Protein AF-A0A5C7L8I3-F1 (afdb_monomer_lite)

Sequence (219 aa):
MELKEKTVKEFQEIYKKKYGKEITYEEAAESARNLVGLFDVLLDIHFAELKLKEKLKDSPKGFSLMDGKTYTCGICHISIKDEELWYDKWGKKCLACQDAVNKKKIPGKICYNNKYWYSTWELESYLKLKTPTVKKLVREGVLKARVVPKSNFLVILIKENAGVLPPKELLKSVSTPVEGQKNTIRLTPWYEIYDPEKVLKKFKIWPYLTKLVEESKIA

pLDDT: mean 90.76, std 7.28, range [44.09, 97.69]

Structure (mmCIF, N/CA/C/O backbone):
data_AF-A0A5C7L8I3-F1
#
_entry.id   AF-A0A5C7L8I3-F1
#
loop_
_atom_site.group_PDB
_atom_site.id
_atom_site.type_symbol
_atom_site.label_atom_id
_atom_site.label_alt_id
_atom_site.label_comp_id
_atom_site.label_asym_id
_atom_site.label_entity_id
_atom_site.label_seq_id
_atom_site.pdbx_PDB_ins_code
_atom_site.Cartn_x
_atom_site.Cartn_y
_atom_site.Cartn_z
_atom_site.occupancy
_atom_site.B_iso_or_equiv
_atom_site.auth_seq_id
_atom_site.auth_comp_id
_atom_site.auth_asym_id
_atom_site.auth_atom_id
_atom_site.pdbx_PDB_model_num
ATOM 1 N N . MET A 1 1 ? 29.122 -5.471 -15.466 1.00 60.69 1 MET A N 1
ATOM 2 C CA . MET A 1 1 ? 29.517 -6.680 -16.220 1.00 60.69 1 MET A CA 1
ATOM 3 C C . MET A 1 1 ? 29.686 -6.298 -17.686 1.00 60.69 1 MET A C 1
ATOM 5 O O . MET A 1 1 ? 28.780 -5.676 -18.228 1.00 60.69 1 MET A O 1
ATOM 9 N N . GLU A 1 2 ? 30.835 -6.578 -18.306 1.00 75.06 2 GLU A N 1
ATOM 10 C CA . GLU A 1 2 ? 31.022 -6.322 -19.744 1.00 75.06 2 GLU A CA 1
ATOM 11 C C . GLU A 1 2 ? 30.254 -7.361 -20.569 1.00 75.06 2 GLU A C 1
ATOM 13 O O . GLU A 1 2 ? 30.358 -8.566 -20.329 1.00 75.06 2 GLU A O 1
ATOM 18 N N . LEU A 1 3 ? 29.448 -6.892 -21.524 1.00 83.75 3 LEU A N 1
ATOM 19 C CA . LEU A 1 3 ? 28.706 -7.764 -22.428 1.00 83.75 3 LEU A CA 1
ATOM 20 C C . LEU A 1 3 ? 29.593 -8.191 -23.592 1.00 83.75 3 LEU A C 1
ATOM 22 O O . LEU A 1 3 ? 30.232 -7.364 -24.237 1.00 83.75 3 LEU A O 1
ATOM 26 N N . LYS A 1 4 ? 29.578 -9.488 -23.901 1.00 90.31 4 LYS A N 1
ATOM 27 C CA . LYS A 1 4 ? 30.230 -10.014 -25.102 1.00 90.31 4 LYS A CA 1
ATOM 28 C C . LYS A 1 4 ? 29.462 -9.553 -26.342 1.00 90.31 4 LYS A C 1
ATOM 30 O O . LYS A 1 4 ? 28.233 -9.591 -26.354 1.00 90.31 4 LYS A O 1
ATOM 35 N N . GLU A 1 5 ? 30.177 -9.224 -27.416 1.00 89.81 5 GLU A N 1
ATOM 36 C CA . GLU A 1 5 ? 29.592 -8.776 -28.693 1.00 89.81 5 GLU A CA 1
ATOM 37 C C . GLU A 1 5 ? 28.521 -9.744 -29.227 1.00 89.81 5 GLU A C 1
ATOM 39 O O . GLU A 1 5 ? 27.451 -9.325 -29.670 1.00 89.81 5 GLU A O 1
ATOM 44 N N . LYS A 1 6 ? 28.764 -11.058 -29.108 1.00 92.62 6 LYS A N 1
ATOM 45 C CA . LYS A 1 6 ? 27.804 -12.104 -29.498 1.00 92.62 6 LYS A CA 1
ATOM 46 C C . LYS A 1 6 ? 26.439 -11.931 -28.818 1.00 92.62 6 LYS A C 1
ATOM 48 O O . LYS A 1 6 ? 25.416 -12.126 -29.462 1.00 92.62 6 LYS A O 1
ATOM 53 N N . THR A 1 7 ? 26.422 -11.541 -27.544 1.00 91.69 7 THR A N 1
ATOM 54 C CA . THR A 1 7 ? 25.193 -11.348 -26.763 1.00 91.69 7 THR A CA 1
ATOM 55 C C . THR A 1 7 ? 24.419 -10.114 -27.224 1.00 91.69 7 THR A C 1
ATOM 57 O O . THR A 1 7 ? 23.191 -10.132 -27.241 1.00 91.69 7 THR A O 1
ATOM 60 N N . VAL A 1 8 ? 25.117 -9.054 -27.644 1.00 93.50 8 VAL A N 1
ATOM 61 C CA . VAL A 1 8 ? 24.473 -7.857 -28.206 1.00 93.50 8 VAL A CA 1
ATOM 62 C C . VAL A 1 8 ? 23.820 -8.181 -29.553 1.00 93.50 8 VAL A C 1
ATOM 64 O O . VAL A 1 8 ? 22.668 -7.814 -29.776 1.00 93.50 8 VAL A O 1
ATOM 67 N N . LYS A 1 9 ? 24.506 -8.939 -30.418 1.00 93.62 9 LYS A N 1
ATOM 68 C CA . LYS A 1 9 ? 23.942 -9.392 -31.703 1.00 93.62 9 LYS A CA 1
ATOM 69 C C . LYS A 1 9 ? 22.733 -10.307 -31.511 1.00 93.62 9 LYS A C 1
ATOM 71 O O . LYS A 1 9 ? 21.707 -10.106 -32.153 1.00 93.62 9 LYS A O 1
ATOM 76 N N . GLU A 1 10 ? 22.811 -11.247 -30.573 1.00 93.75 10 GLU A N 1
ATOM 77 C CA . GLU A 1 10 ? 21.677 -12.106 -30.211 1.00 93.75 10 GLU A CA 1
ATOM 78 C C . GLU A 1 10 ? 20.474 -11.279 -29.720 1.00 93.75 10 GLU A C 1
ATOM 80 O O . GLU A 1 10 ? 19.334 -11.533 -30.112 1.00 93.75 10 GLU A O 1
ATOM 85 N N . PHE A 1 11 ? 20.709 -10.228 -28.925 1.00 92.69 11 PHE A N 1
ATOM 86 C CA . PHE A 1 11 ? 19.651 -9.307 -28.510 1.00 92.69 11 PHE A CA 1
ATOM 87 C C . PHE A 1 11 ? 18.990 -8.606 -29.711 1.00 92.69 11 PHE A C 1
ATOM 89 O O . PHE A 1 11 ? 17.759 -8.535 -29.762 1.00 92.69 11 PHE A O 1
ATOM 96 N N . GLN A 1 12 ? 19.768 -8.133 -30.695 1.00 94.06 12 GLN A N 1
ATOM 97 C CA . GLN A 1 12 ? 19.235 -7.532 -31.930 1.00 94.06 12 GLN A CA 1
ATOM 98 C C . GLN A 1 12 ? 18.352 -8.514 -32.707 1.00 94.06 12 GLN A C 1
ATOM 100 O O . GLN A 1 12 ? 17.249 -8.155 -33.127 1.00 94.06 12 GLN A O 1
ATOM 105 N N . GLU A 1 13 ? 18.799 -9.762 -32.862 1.00 94.19 13 GLU A N 1
ATOM 106 C CA . GLU A 1 13 ? 18.041 -10.814 -33.547 1.00 94.19 13 GLU A CA 1
ATOM 107 C C . GLU A 1 13 ? 16.713 -11.111 -32.839 1.00 94.19 13 GLU A C 1
ATOM 109 O O . GLU A 1 13 ? 15.659 -11.177 -33.480 1.00 94.19 13 GLU A O 1
ATOM 114 N N . ILE A 1 14 ? 16.734 -11.230 -31.506 1.00 93.69 14 ILE A N 1
ATOM 115 C CA . ILE A 1 14 ? 15.527 -11.434 -30.695 1.00 93.69 14 ILE A CA 1
ATOM 116 C C . ILE A 1 14 ? 14.574 -10.243 -30.837 1.00 93.69 14 ILE A C 1
ATOM 118 O O . ILE A 1 14 ? 13.365 -10.442 -31.000 1.00 93.69 14 ILE A O 1
ATOM 122 N N . TYR A 1 15 ? 15.095 -9.016 -30.785 1.00 91.69 15 TYR A N 1
ATOM 123 C CA . TYR A 1 15 ? 14.295 -7.798 -30.888 1.00 91.69 15 TYR A CA 1
ATOM 124 C C . TYR A 1 15 ? 13.608 -7.700 -32.256 1.00 91.69 15 TYR A C 1
ATOM 126 O O . TYR A 1 15 ? 12.390 -7.505 -32.321 1.00 91.69 15 TYR A O 1
ATOM 134 N N . LYS A 1 16 ? 14.353 -7.956 -33.340 1.00 93.25 16 LYS A N 1
ATOM 135 C CA . LYS A 1 16 ? 13.816 -8.027 -34.705 1.00 93.25 16 LYS A CA 1
ATOM 136 C C . LYS A 1 16 ? 12.744 -9.106 -34.827 1.00 93.25 16 LYS A C 1
ATOM 138 O O . LYS A 1 16 ? 11.669 -8.836 -35.353 1.00 93.25 16 LYS A O 1
ATOM 143 N N . LYS A 1 17 ? 12.986 -10.306 -34.291 1.00 94.19 17 LYS A N 1
ATOM 144 C CA . LYS A 1 17 ? 12.025 -11.418 -34.346 1.00 94.19 17 LYS A CA 1
ATOM 145 C C . LYS A 1 17 ? 10.729 -11.127 -33.583 1.00 94.19 17 LYS A C 1
ATOM 147 O O . LYS A 1 17 ? 9.664 -11.525 -34.042 1.00 94.19 17 LYS A O 1
ATOM 152 N N . LYS A 1 18 ? 10.800 -10.472 -32.419 1.00 92.19 18 LYS A N 1
ATOM 153 C CA . LYS A 1 18 ? 9.618 -10.213 -31.575 1.00 92.19 18 LYS A CA 1
ATOM 154 C C . LYS A 1 18 ? 8.814 -8.991 -31.996 1.00 92.19 18 LYS A C 1
ATOM 156 O O . LYS A 1 18 ? 7.593 -9.017 -31.893 1.00 92.19 18 LYS A O 1
ATOM 161 N N . TYR A 1 19 ? 9.490 -7.929 -32.420 1.00 89.56 19 TYR A N 1
ATOM 162 C CA . TYR A 1 19 ? 8.859 -6.630 -32.656 1.00 89.56 19 TYR A CA 1
ATOM 163 C C . TYR A 1 19 ? 8.875 -6.207 -34.126 1.00 89.56 19 TYR A C 1
ATOM 165 O O . TYR A 1 19 ? 8.331 -5.155 -34.454 1.00 89.56 19 TYR A O 1
ATOM 173 N N . GLY A 1 20 ? 9.506 -6.990 -35.011 1.00 90.00 20 GLY A N 1
ATOM 174 C CA . GLY A 1 20 ? 9.637 -6.670 -36.435 1.00 90.00 20 GLY A CA 1
ATOM 175 C C . GLY A 1 20 ? 10.478 -5.421 -36.713 1.00 90.00 20 GLY A C 1
ATOM 176 O O . GLY A 1 20 ? 10.431 -4.893 -37.819 1.00 90.00 20 GLY A O 1
ATOM 177 N N . LYS A 1 21 ? 11.212 -4.917 -35.712 1.00 89.19 21 LYS A N 1
ATOM 178 C CA . LYS A 1 21 ? 11.976 -3.669 -35.777 1.00 89.19 21 LYS A CA 1
ATOM 179 C C . LYS A 1 21 ? 13.469 -3.961 -35.669 1.00 89.19 21 LYS A C 1
ATOM 181 O O . LYS A 1 21 ? 13.893 -4.686 -34.775 1.00 89.19 21 LYS A O 1
ATOM 186 N N . GLU A 1 22 ? 14.254 -3.358 -36.552 1.00 91.88 22 GLU A N 1
ATOM 187 C CA . GLU A 1 22 ? 15.711 -3.329 -36.434 1.00 91.88 22 GLU A CA 1
ATOM 188 C C . GLU A 1 22 ? 16.144 -2.183 -35.515 1.00 91.88 22 GLU A C 1
ATOM 190 O O . GLU A 1 22 ? 15.534 -1.111 -35.508 1.00 91.88 22 GLU A O 1
ATOM 195 N N . ILE A 1 23 ? 17.171 -2.440 -34.712 1.00 92.00 23 ILE A N 1
ATOM 196 C CA . ILE A 1 23 ? 17.775 -1.479 -33.783 1.00 92.00 23 ILE A CA 1
ATOM 197 C C . ILE A 1 23 ? 19.278 -1.434 -34.035 1.00 92.00 23 ILE A C 1
ATOM 199 O O . ILE A 1 23 ? 19.863 -2.446 -34.447 1.00 92.00 23 ILE A O 1
ATOM 203 N N . THR A 1 24 ? 19.906 -0.284 -33.792 1.00 94.75 24 THR A N 1
ATOM 204 C CA . THR A 1 24 ? 21.358 -0.152 -33.973 1.00 94.75 24 THR A CA 1
ATOM 205 C C . THR A 1 24 ? 22.115 -0.999 -32.950 1.00 94.75 24 THR A C 1
ATOM 207 O O . THR A 1 24 ? 21.551 -1.474 -31.956 1.00 94.75 24 THR A O 1
ATOM 210 N N . TYR A 1 25 ? 23.407 -1.225 -33.196 1.00 92.56 25 TYR A N 1
ATOM 211 C CA . TYR A 1 25 ? 24.240 -1.960 -32.247 1.00 92.56 25 TYR A CA 1
ATOM 212 C C . TYR A 1 25 ? 24.335 -1.218 -30.907 1.00 92.56 25 TYR A C 1
ATOM 214 O O . TYR A 1 25 ? 24.265 -1.842 -29.853 1.00 92.56 25 TYR A O 1
ATOM 222 N N . GLU A 1 26 ? 24.429 0.111 -30.935 1.00 92.19 26 GLU A N 1
ATOM 223 C CA . GLU A 1 26 ? 24.484 0.965 -29.748 1.00 92.19 26 GLU A CA 1
ATOM 224 C C . GLU A 1 26 ? 23.190 0.869 -28.931 1.00 92.19 26 GLU A C 1
ATOM 226 O O . GLU A 1 26 ? 23.251 0.619 -27.726 1.00 92.19 26 GLU A O 1
ATOM 231 N N . GLU A 1 27 ? 22.026 0.978 -29.588 1.00 91.75 27 GLU A N 1
ATOM 232 C CA . GLU A 1 27 ? 20.711 0.819 -28.951 1.00 91.75 27 GLU A CA 1
ATOM 233 C C . GLU A 1 27 ? 20.566 -0.568 -28.306 1.00 91.75 27 GLU A C 1
ATOM 235 O O . GLU A 1 27 ? 20.055 -0.706 -27.189 1.00 91.75 27 GLU A O 1
ATOM 240 N N . ALA A 1 28 ? 21.042 -1.612 -28.991 1.00 92.69 28 ALA A N 1
ATOM 241 C CA . ALA A 1 28 ? 21.028 -2.976 -28.481 1.00 92.69 28 ALA A CA 1
ATOM 242 C C . ALA A 1 28 ? 21.992 -3.173 -27.306 1.00 92.69 28 ALA A C 1
ATOM 244 O O . ALA A 1 28 ? 21.630 -3.807 -26.316 1.00 92.69 28 ALA A O 1
ATOM 245 N N . ALA A 1 29 ? 23.201 -2.613 -27.382 1.00 92.44 29 ALA A N 1
ATOM 246 C CA . ALA A 1 29 ? 24.208 -2.705 -26.332 1.00 92.44 29 ALA A CA 1
ATOM 247 C C . ALA A 1 29 ? 23.769 -1.963 -25.063 1.00 92.44 29 ALA A C 1
ATOM 249 O O . ALA A 1 29 ? 23.987 -2.447 -23.951 1.00 92.44 29 ALA A O 1
ATOM 250 N N . GLU A 1 30 ? 23.149 -0.791 -25.200 1.00 92.44 30 GLU A N 1
ATOM 251 C CA . GLU A 1 30 ? 22.538 -0.072 -24.083 1.00 92.44 30 GLU A CA 1
ATOM 252 C C . GLU A 1 30 ? 21.372 -0.863 -23.480 1.00 92.44 30 GLU A C 1
ATOM 254 O O . GLU A 1 30 ? 21.368 -1.135 -22.279 1.00 92.44 30 GLU A O 1
ATOM 259 N N . SER A 1 31 ? 20.431 -1.317 -24.310 1.00 90.88 31 SER A N 1
ATOM 260 C CA . SER A 1 31 ? 19.263 -2.081 -23.854 1.00 90.88 31 SER A CA 1
ATOM 261 C C . SER A 1 31 ? 19.656 -3.371 -23.130 1.00 90.88 31 SER A C 1
ATOM 263 O O . SER A 1 31 ? 19.104 -3.690 -22.076 1.00 90.88 31 SER A O 1
ATOM 265 N N . ALA A 1 32 ? 20.643 -4.100 -23.655 1.00 90.75 32 ALA A N 1
ATOM 266 C CA . ALA A 1 32 ? 21.150 -5.316 -23.036 1.00 90.75 32 ALA A CA 1
ATOM 267 C C . ALA A 1 32 ? 21.857 -5.027 -21.700 1.00 90.75 32 ALA A C 1
ATOM 269 O O . ALA A 1 32 ? 21.646 -5.758 -20.731 1.00 90.75 32 ALA A O 1
ATOM 270 N N . ARG A 1 33 ? 22.646 -3.943 -21.605 1.00 91.50 33 ARG A N 1
ATOM 271 C CA . ARG A 1 33 ? 23.272 -3.520 -20.336 1.00 91.50 33 ARG A CA 1
ATOM 272 C C . ARG A 1 33 ? 22.227 -3.144 -19.294 1.00 91.50 33 ARG A C 1
ATOM 274 O O . ARG A 1 33 ? 22.347 -3.568 -18.148 1.00 91.50 33 ARG A O 1
ATOM 281 N N . ASN A 1 34 ? 21.190 -2.413 -19.696 1.00 92.44 34 ASN A N 1
ATOM 282 C CA . ASN A 1 34 ? 20.086 -2.037 -18.816 1.00 92.44 34 ASN A CA 1
ATOM 283 C C . ASN A 1 34 ? 19.335 -3.269 -18.301 1.00 92.44 34 ASN A C 1
ATOM 285 O O . ASN A 1 34 ? 19.026 -3.347 -17.114 1.00 92.44 34 ASN A O 1
ATOM 289 N N . LEU A 1 35 ? 19.085 -4.255 -19.170 1.00 91.44 35 LEU A N 1
ATOM 290 C CA . LEU A 1 35 ? 18.442 -5.507 -18.777 1.00 91.44 35 LEU A CA 1
ATOM 291 C C . LEU A 1 35 ? 19.280 -6.267 -17.747 1.00 91.44 35 LEU A C 1
ATOM 293 O O . LEU A 1 35 ? 18.756 -6.668 -16.711 1.00 91.44 35 LEU A O 1
ATOM 297 N N . VAL A 1 36 ? 20.576 -6.440 -18.011 1.00 91.06 36 VAL A N 1
ATOM 298 C CA . VAL A 1 36 ? 21.491 -7.105 -17.077 1.00 91.06 36 VAL A CA 1
ATOM 299 C C . VAL A 1 36 ? 21.568 -6.361 -15.747 1.00 91.06 36 VAL A C 1
ATOM 301 O O . VAL A 1 36 ? 21.397 -6.983 -14.706 1.00 91.06 36 VAL A O 1
ATOM 304 N N . GLY A 1 37 ? 21.738 -5.037 -15.769 1.00 92.12 37 GLY A N 1
ATOM 305 C CA . GLY A 1 37 ? 21.781 -4.235 -14.547 1.00 92.12 37 GLY A CA 1
ATOM 306 C C . GLY A 1 37 ? 20.488 -4.330 -13.734 1.00 92.12 37 GLY A C 1
ATOM 307 O O . GLY A 1 37 ? 20.533 -4.417 -12.509 1.00 92.12 37 GLY A O 1
ATOM 308 N N . LEU A 1 38 ? 19.328 -4.385 -14.398 1.00 94.12 38 LEU A N 1
ATOM 309 C CA . LEU A 1 38 ? 18.055 -4.639 -13.725 1.00 94.12 38 LEU A CA 1
ATOM 310 C C . LEU A 1 38 ? 18.039 -6.024 -13.062 1.00 94.12 38 LEU A C 1
ATOM 312 O O . LEU A 1 38 ? 17.612 -6.139 -11.914 1.00 94.12 38 LEU A O 1
ATOM 316 N N . PHE A 1 39 ? 18.501 -7.064 -13.759 1.00 94.69 39 PHE A N 1
ATOM 317 C CA . PHE A 1 39 ? 18.591 -8.413 -13.199 1.00 94.69 39 PHE A CA 1
ATOM 318 C C . PHE A 1 39 ? 19.523 -8.483 -11.988 1.00 94.69 39 PHE A C 1
ATOM 320 O O . PHE A 1 39 ? 19.138 -9.098 -10.997 1.00 94.69 39 PHE A O 1
ATOM 327 N N . ASP A 1 40 ? 20.683 -7.826 -12.033 1.00 93.81 40 ASP A N 1
ATOM 328 C CA . ASP A 1 40 ? 21.628 -7.775 -10.912 1.00 93.81 40 ASP A CA 1
ATOM 329 C C . ASP A 1 40 ? 20.961 -7.169 -9.664 1.00 93.81 40 ASP A C 1
ATOM 331 O O . ASP A 1 40 ? 20.959 -7.777 -8.593 1.00 93.81 40 ASP A O 1
ATOM 335 N N . VAL A 1 41 ? 20.272 -6.031 -9.818 1.00 95.06 41 VAL A N 1
ATOM 336 C CA . VAL A 1 41 ? 19.528 -5.386 -8.720 1.00 95.06 41 VAL A CA 1
ATOM 337 C C . VAL A 1 41 ? 18.425 -6.295 -8.169 1.00 95.06 41 VAL A C 1
ATOM 339 O O . VAL A 1 41 ? 18.259 -6.416 -6.953 1.00 95.06 41 VAL A O 1
ATOM 342 N N . LEU A 1 42 ? 17.652 -6.944 -9.044 1.00 95.12 42 LEU A N 1
ATOM 343 C CA . LEU A 1 42 ? 16.588 -7.861 -8.623 1.00 95.12 42 LEU A CA 1
ATOM 344 C C . LEU A 1 42 ? 17.148 -9.081 -7.883 1.00 95.12 42 LEU A C 1
ATOM 346 O O . LEU A 1 42 ? 16.549 -9.530 -6.902 1.00 95.12 42 LEU A O 1
ATOM 350 N N . LEU A 1 43 ? 18.288 -9.603 -8.333 1.00 95.31 43 LEU A N 1
ATOM 351 C CA . LEU A 1 43 ? 18.958 -10.745 -7.728 1.00 95.31 43 LEU A CA 1
ATOM 352 C C . LEU A 1 43 ? 19.499 -10.397 -6.335 1.00 95.31 43 LEU A C 1
ATOM 354 O O . LEU A 1 43 ? 19.281 -11.161 -5.392 1.00 95.31 43 LEU A O 1
ATOM 358 N N . ASP A 1 44 ? 20.102 -9.220 -6.173 1.00 94.44 44 ASP A N 1
ATOM 359 C CA . ASP A 1 44 ? 20.564 -8.716 -4.877 1.00 94.44 44 ASP A CA 1
ATOM 360 C C . ASP A 1 44 ? 19.411 -8.558 -3.879 1.00 94.44 44 ASP A C 1
ATOM 362 O O . ASP A 1 44 ? 19.501 -9.005 -2.728 1.00 94.44 44 ASP A O 1
ATOM 366 N N . ILE A 1 45 ? 18.289 -7.981 -4.325 1.00 92.12 45 ILE A N 1
ATOM 367 C CA . ILE A 1 45 ? 17.069 -7.868 -3.515 1.00 92.12 45 ILE A CA 1
ATOM 368 C C . ILE A 1 45 ? 16.572 -9.262 -3.117 1.00 92.12 45 ILE A C 1
ATOM 370 O O . ILE A 1 45 ? 16.261 -9.496 -1.945 1.00 92.12 45 ILE A O 1
ATOM 374 N N . HIS A 1 46 ? 16.527 -10.204 -4.062 1.00 94.50 46 HIS A N 1
ATOM 375 C CA . HIS A 1 46 ? 16.066 -11.563 -3.806 1.00 94.50 46 HIS A CA 1
ATOM 376 C C . HIS A 1 46 ? 16.939 -12.280 -2.771 1.00 94.50 46 HIS A C 1
ATOM 378 O O . HIS A 1 46 ? 16.415 -12.840 -1.804 1.00 94.50 46 HIS A O 1
ATOM 384 N N . PHE A 1 47 ? 18.264 -12.223 -2.915 1.00 95.38 47 PHE A N 1
ATOM 385 C CA . PHE A 1 47 ? 19.179 -12.823 -1.948 1.00 95.38 47 PHE A CA 1
ATOM 386 C C . PHE A 1 47 ? 19.076 -12.174 -0.568 1.00 95.38 47 PHE A C 1
ATOM 388 O O . PHE A 1 47 ? 19.115 -12.882 0.441 1.00 95.38 47 PHE A O 1
ATOM 395 N N . ALA A 1 48 ? 18.898 -10.853 -0.493 1.00 91.69 48 ALA A N 1
ATOM 396 C CA . ALA A 1 48 ? 18.651 -10.176 0.775 1.00 91.69 48 ALA A CA 1
ATOM 397 C C . ALA A 1 48 ? 17.361 -10.686 1.442 1.00 91.69 48 ALA A C 1
ATOM 399 O O . ALA A 1 48 ? 17.363 -10.995 2.634 1.00 91.69 48 ALA A O 1
ATOM 400 N N . GLU A 1 49 ? 16.271 -10.853 0.690 1.00 90.81 49 GLU A N 1
ATOM 401 C CA . GLU A 1 49 ? 15.031 -11.426 1.221 1.00 90.81 49 GLU A CA 1
ATOM 402 C C . GLU A 1 49 ? 15.178 -12.886 1.659 1.00 90.81 49 GLU A C 1
ATOM 404 O O . GLU A 1 49 ? 14.615 -13.267 2.688 1.00 90.81 49 GLU A O 1
ATOM 409 N N . LEU A 1 50 ? 15.925 -13.705 0.912 1.00 94.06 50 LEU A N 1
ATOM 410 C CA . LEU A 1 50 ? 16.203 -15.090 1.292 1.00 94.06 50 LEU A CA 1
ATOM 411 C C . LEU A 1 50 ? 16.968 -15.163 2.614 1.00 94.06 50 LEU A C 1
ATOM 413 O O . LEU A 1 50 ? 16.571 -15.927 3.489 1.00 94.06 50 LEU A O 1
ATOM 417 N N . LYS A 1 51 ? 17.990 -14.321 2.809 1.00 93.62 51 LYS A N 1
ATOM 418 C CA . LYS A 1 51 ? 18.728 -14.236 4.082 1.00 93.62 51 LYS A CA 1
ATOM 419 C C . LYS A 1 51 ? 17.807 -13.893 5.252 1.00 93.62 51 LYS A C 1
ATOM 421 O O . LYS A 1 51 ? 17.909 -14.491 6.320 1.00 93.62 51 LYS A O 1
ATOM 426 N N . LEU A 1 52 ? 16.874 -12.960 5.050 1.00 92.62 52 LEU A N 1
ATOM 427 C CA . LEU A 1 52 ? 15.889 -12.606 6.073 1.00 92.62 52 LEU A CA 1
ATOM 428 C C . LEU A 1 52 ? 14.934 -13.767 6.384 1.00 92.62 52 LEU A C 1
ATOM 430 O O . LEU A 1 52 ? 14.644 -14.021 7.553 1.00 92.62 52 LEU A O 1
ATOM 434 N N . LYS A 1 53 ? 14.458 -14.480 5.356 1.00 93.06 53 LYS A N 1
ATOM 435 C CA . LYS A 1 53 ? 13.603 -15.668 5.516 1.00 93.06 53 LYS A CA 1
ATOM 436 C C . LYS A 1 53 ? 14.334 -16.809 6.219 1.00 93.06 53 LYS A C 1
ATOM 438 O O . LYS 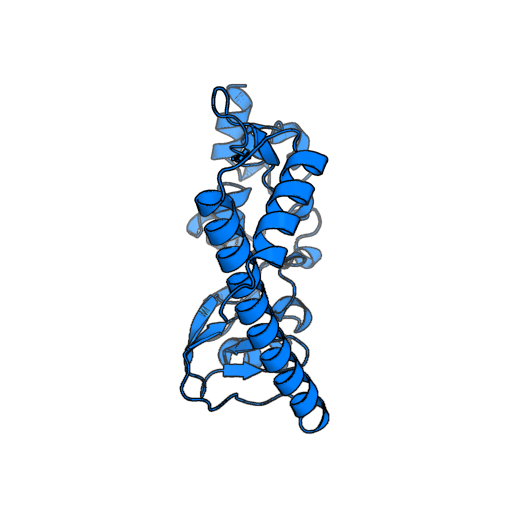A 1 53 ? 13.716 -17.488 7.031 1.00 93.06 53 LYS A O 1
ATOM 443 N N . GLU A 1 54 ? 15.621 -16.995 5.942 1.00 95.06 54 GLU A N 1
ATOM 444 C CA . GLU A 1 54 ? 16.440 -17.999 6.620 1.00 95.06 54 GLU A CA 1
ATOM 445 C C . GLU A 1 54 ? 16.585 -17.662 8.104 1.00 95.06 54 GLU A C 1
ATOM 447 O O . GLU A 1 54 ? 16.233 -18.475 8.950 1.00 95.06 54 GLU A O 1
ATOM 452 N N . LYS A 1 55 ? 16.942 -16.413 8.430 1.00 94.56 55 LYS A N 1
ATOM 453 C CA . LYS A 1 55 ? 17.036 -15.937 9.820 1.00 94.56 55 LYS A CA 1
ATOM 454 C C . LYS A 1 55 ? 15.706 -16.040 10.585 1.00 94.56 55 LYS A C 1
ATOM 456 O O . LYS A 1 55 ? 15.702 -16.209 11.802 1.00 94.56 55 LYS A O 1
ATOM 461 N N . LEU A 1 56 ? 14.555 -15.968 9.903 1.00 95.69 56 LEU A N 1
ATOM 462 C CA . LEU A 1 56 ? 13.250 -16.202 10.538 1.00 95.69 56 LEU A CA 1
ATOM 463 C C . LEU A 1 56 ? 13.053 -17.645 11.013 1.00 95.69 56 LEU A C 1
ATOM 465 O O . LEU A 1 56 ? 12.226 -17.852 11.898 1.00 95.69 56 LEU A O 1
ATOM 469 N N . LYS A 1 57 ? 13.773 -18.630 10.462 1.00 95.31 57 LYS A N 1
ATOM 470 C CA . LYS A 1 57 ? 13.720 -20.011 10.964 1.00 95.31 57 LYS A CA 1
ATOM 471 C C . LYS A 1 57 ? 14.290 -20.093 12.380 1.00 95.31 57 LYS A C 1
ATOM 473 O O . LYS A 1 57 ? 13.665 -20.706 13.240 1.00 95.31 57 LYS A O 1
ATOM 478 N N . ASP A 1 58 ? 15.389 -19.384 12.635 1.00 96.19 58 ASP A N 1
ATOM 479 C CA . ASP A 1 58 ? 16.023 -19.303 13.958 1.00 96.19 58 ASP A CA 1
ATOM 480 C C . ASP A 1 58 ? 15.277 -18.349 14.906 1.00 96.19 58 ASP A C 1
ATOM 482 O O . ASP A 1 58 ? 15.317 -18.488 16.126 1.00 96.19 58 ASP A O 1
ATOM 486 N N . SER A 1 59 ? 14.576 -17.356 14.350 1.00 95.12 59 SER A N 1
ATOM 487 C CA . SER A 1 59 ? 13.821 -16.335 15.090 1.00 95.12 59 SER A CA 1
ATOM 488 C C . SER A 1 59 ? 12.357 -16.261 14.627 1.00 95.12 59 SER A C 1
ATOM 490 O O . SER A 1 59 ? 11.940 -15.263 14.031 1.00 95.12 59 SER A O 1
ATOM 492 N N . PRO A 1 60 ? 11.518 -17.274 14.931 1.00 93.00 60 PRO A N 1
ATOM 493 C CA . PRO A 1 60 ? 10.171 -17.405 14.359 1.00 93.00 60 PRO A CA 1
ATOM 494 C C . PRO A 1 60 ? 9.185 -16.310 14.791 1.00 93.00 60 PRO A C 1
ATOM 496 O O . PRO A 1 60 ? 8.159 -16.096 14.140 1.00 93.00 60 PRO A O 1
ATOM 499 N N . LYS A 1 61 ? 9.476 -15.598 15.887 1.00 92.81 61 LYS A N 1
ATOM 500 C CA . LYS A 1 61 ? 8.684 -14.443 16.348 1.00 92.81 61 LYS A CA 1
ATOM 501 C C . LYS A 1 61 ? 9.048 -13.137 15.626 1.00 92.81 61 LYS A C 1
ATOM 503 O O . LYS A 1 61 ? 8.308 -12.162 15.754 1.00 92.81 61 LYS A O 1
ATOM 508 N N . GLY A 1 62 ? 10.132 -13.132 14.855 1.00 94.56 62 GLY A N 1
ATOM 509 C CA . GLY A 1 62 ? 10.697 -11.954 14.211 1.00 94.56 62 GLY A CA 1
ATOM 510 C C . GLY A 1 62 ? 11.913 -11.383 14.938 1.00 94.56 62 GLY A C 1
ATOM 511 O O . GLY A 1 62 ? 12.295 -11.863 16.005 1.00 94.56 62 GLY A O 1
ATOM 512 N N . PHE A 1 63 ? 12.531 -10.377 14.323 1.00 94.38 63 PHE A N 1
ATOM 513 C CA . PHE A 1 63 ? 13.742 -9.710 14.801 1.00 94.38 63 PHE A CA 1
ATOM 514 C C . PHE A 1 63 ? 13.875 -8.293 14.218 1.00 94.38 63 PHE A C 1
ATOM 516 O O . PHE A 1 63 ? 13.281 -7.976 13.183 1.00 94.38 63 PHE A O 1
ATOM 523 N N . SER A 1 64 ? 14.693 -7.456 14.859 1.00 92.38 64 SER A N 1
ATOM 524 C CA . SER A 1 64 ? 15.151 -6.171 14.309 1.00 92.38 64 SER A CA 1
ATOM 525 C C . SER A 1 64 ? 16.332 -6.377 13.357 1.00 92.38 64 SER A C 1
ATOM 527 O O . SER A 1 64 ? 17.145 -7.283 13.564 1.00 92.38 64 SER A O 1
ATOM 529 N N . LEU A 1 65 ? 16.424 -5.569 12.293 1.00 89.50 65 LEU A N 1
ATOM 530 C CA . LEU A 1 65 ? 17.464 -5.752 11.270 1.00 89.50 65 LEU A CA 1
ATOM 531 C C . LEU A 1 65 ? 18.845 -5.280 11.737 1.00 89.50 65 LEU A C 1
ATOM 533 O O . LEU A 1 65 ? 19.810 -5.984 11.451 1.00 89.50 65 LEU A O 1
ATOM 537 N N . MET A 1 66 ? 18.913 -4.188 12.509 1.00 87.06 66 MET A N 1
ATOM 538 C CA . MET A 1 66 ? 20.146 -3.661 13.116 1.00 87.06 66 MET A CA 1
ATOM 539 C C . MET A 1 66 ? 21.309 -3.509 12.107 1.00 87.06 66 MET A C 1
ATOM 541 O O . MET A 1 66 ? 22.436 -3.913 12.389 1.00 87.06 66 MET A O 1
ATOM 545 N N . ASP A 1 67 ? 21.026 -3.019 10.896 1.00 88.81 67 ASP A N 1
ATOM 546 C CA . ASP A 1 67 ? 21.983 -2.883 9.790 1.00 88.81 67 ASP A CA 1
ATOM 547 C C . ASP A 1 67 ? 22.317 -1.426 9.409 1.00 88.81 67 ASP A C 1
ATOM 549 O O . ASP A 1 67 ? 22.928 -1.183 8.367 1.00 88.81 67 ASP A O 1
ATOM 553 N N . GLY A 1 68 ? 21.914 -0.460 10.238 1.00 89.94 68 GLY A N 1
ATOM 554 C CA . GLY A 1 68 ? 22.150 0.977 10.082 1.00 89.94 68 GLY A CA 1
ATOM 555 C C . GLY A 1 68 ? 21.353 1.648 8.961 1.00 89.94 68 GLY A C 1
ATOM 556 O O . GLY A 1 68 ? 21.656 2.785 8.589 1.00 89.94 68 GLY A O 1
ATOM 557 N N . LYS A 1 69 ? 20.370 0.960 8.362 1.00 90.75 69 LYS A N 1
ATOM 558 C CA . LYS A 1 69 ? 19.605 1.468 7.213 1.00 90.75 69 LYS A CA 1
ATOM 559 C C . LYS A 1 69 ? 18.236 2.004 7.611 1.00 90.75 69 LYS A C 1
ATOM 561 O O . LYS A 1 69 ? 17.654 1.661 8.633 1.00 90.75 69 LYS A O 1
ATOM 566 N N . THR A 1 70 ? 17.684 2.840 6.735 1.00 92.50 70 THR A N 1
ATOM 567 C CA . THR A 1 70 ? 16.304 3.322 6.849 1.00 92.50 70 THR A CA 1
ATOM 568 C C . THR A 1 70 ? 15.372 2.487 5.980 1.00 92.50 70 THR A C 1
ATOM 570 O O . THR A 1 70 ? 15.691 2.149 4.841 1.00 92.50 70 THR A O 1
ATOM 573 N N . TYR A 1 71 ? 14.194 2.189 6.513 1.00 91.25 71 TYR A N 1
ATOM 574 C CA . TYR A 1 71 ? 13.167 1.380 5.874 1.00 91.25 71 TYR A CA 1
ATOM 575 C C . TYR A 1 71 ? 11.819 2.086 5.891 1.00 91.25 71 TYR A C 1
ATOM 577 O O . TYR A 1 71 ? 11.591 3.015 6.657 1.00 91.25 71 TYR A O 1
ATOM 585 N N . THR A 1 72 ? 10.891 1.601 5.073 1.00 91.38 72 THR A N 1
ATOM 586 C CA . THR A 1 72 ? 9.495 2.041 5.086 1.00 91.38 72 THR A CA 1
ATOM 587 C C . THR A 1 72 ? 8.635 0.983 5.764 1.00 91.38 72 THR A C 1
ATOM 589 O O . THR A 1 72 ? 8.696 -0.201 5.428 1.00 91.38 72 THR A O 1
ATOM 592 N N . CYS A 1 73 ? 7.805 1.399 6.720 1.00 91.75 73 CYS A N 1
ATOM 593 C CA . CYS A 1 73 ? 6.839 0.502 7.348 1.00 91.75 73 CYS A CA 1
ATOM 594 C C . CYS A 1 73 ? 5.787 0.022 6.331 1.00 91.75 73 CYS A C 1
ATOM 596 O O . CYS A 1 73 ? 5.128 0.845 5.700 1.00 91.75 73 CYS A O 1
ATOM 598 N N . GLY A 1 74 ? 5.541 -1.290 6.240 1.00 89.69 74 GLY A N 1
ATOM 599 C CA . GLY A 1 74 ? 4.550 -1.862 5.314 1.00 89.69 74 GLY A CA 1
ATOM 600 C C . GLY A 1 74 ? 3.078 -1.544 5.622 1.00 89.69 74 GLY A C 1
ATOM 601 O O . GLY A 1 74 ? 2.204 -1.945 4.861 1.00 89.69 74 GLY A O 1
ATOM 602 N N . ILE A 1 75 ? 2.785 -0.853 6.731 1.00 92.50 75 ILE A N 1
ATOM 603 C CA . ILE A 1 75 ? 1.419 -0.448 7.107 1.00 92.50 75 ILE A CA 1
ATOM 604 C C . ILE A 1 75 ? 1.267 1.069 7.052 1.00 92.50 75 ILE A C 1
ATOM 606 O O . ILE A 1 75 ? 0.471 1.585 6.280 1.00 92.50 75 ILE A O 1
ATOM 610 N N . CYS A 1 76 ? 2.000 1.794 7.899 1.00 91.94 76 CYS A N 1
ATOM 611 C CA . CYS A 1 76 ? 1.824 3.240 8.027 1.00 91.94 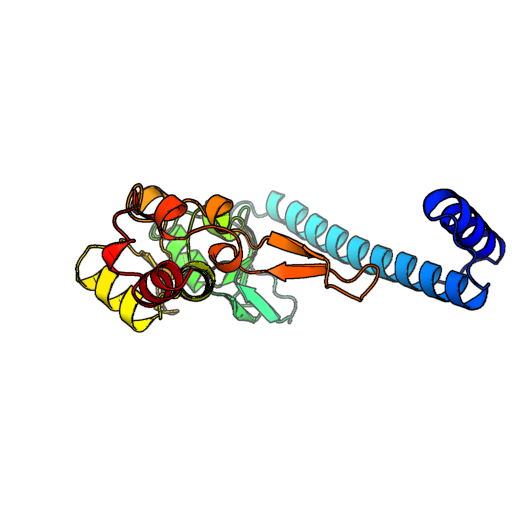76 CYS A CA 1
ATOM 612 C C . CYS A 1 76 ? 2.740 4.057 7.109 1.00 91.94 76 CYS A C 1
ATOM 614 O O . CYS A 1 76 ? 2.646 5.279 7.122 1.00 91.94 76 CYS A O 1
ATOM 616 N N . HIS A 1 77 ? 3.627 3.405 6.348 1.00 90.25 77 HIS A N 1
ATOM 617 C CA . HIS A 1 77 ? 4.550 4.025 5.390 1.00 90.25 77 HIS A CA 1
ATOM 618 C C . HIS A 1 77 ? 5.485 5.104 5.951 1.00 90.25 77 HIS A C 1
ATOM 620 O O . HIS A 1 77 ? 6.136 5.810 5.187 1.00 90.25 77 HIS A O 1
ATOM 626 N N . ILE A 1 78 ? 5.613 5.207 7.276 1.00 90.25 78 ILE A N 1
ATOM 627 C CA . ILE A 1 78 ? 6.620 6.072 7.890 1.00 90.25 78 ILE A CA 1
ATOM 628 C C . ILE A 1 78 ? 8.016 5.497 7.621 1.00 90.25 78 ILE A C 1
ATOM 630 O O . ILE A 1 78 ? 8.200 4.270 7.616 1.00 90.25 78 ILE A O 1
ATOM 634 N N . SER A 1 79 ? 8.984 6.388 7.424 1.00 91.62 79 SER A N 1
ATOM 635 C CA . SER A 1 79 ? 10.402 6.039 7.426 1.00 91.62 79 SER A CA 1
ATOM 636 C C . SER A 1 79 ? 10.833 5.683 8.846 1.00 91.62 79 SER A C 1
ATOM 638 O O . SER A 1 79 ? 10.516 6.403 9.790 1.00 91.62 79 SER A O 1
ATOM 640 N N . ILE A 1 80 ? 11.533 4.566 8.994 1.00 90.62 80 ILE A N 1
ATOM 641 C CA . ILE A 1 80 ? 11.999 4.020 10.268 1.00 90.62 80 ILE A CA 1
ATOM 642 C C . ILE A 1 80 ? 13.466 3.654 10.165 1.00 90.62 80 ILE A C 1
ATOM 644 O O . ILE A 1 80 ? 13.889 3.080 9.160 1.00 90.62 80 ILE A O 1
ATOM 648 N N . LYS A 1 81 ? 14.224 3.961 11.214 1.00 88.94 81 LYS A N 1
ATOM 649 C CA . LYS A 1 81 ? 15.557 3.390 11.381 1.00 88.94 81 LYS A CA 1
ATOM 650 C C . LYS A 1 81 ? 15.447 1.911 11.751 1.00 88.94 81 LYS A C 1
ATOM 652 O O . LYS A 1 81 ? 14.395 1.436 12.191 1.00 88.94 81 LYS A O 1
ATOM 657 N N . ASP A 1 82 ? 16.514 1.177 11.515 1.00 85.00 82 ASP A N 1
ATOM 658 C CA . ASP A 1 82 ? 16.617 -0.264 11.698 1.00 85.00 82 ASP A CA 1
ATOM 659 C C . ASP A 1 82 ? 16.408 -0.723 13.148 1.00 85.00 82 ASP A C 1
ATOM 661 O O . ASP A 1 82 ? 15.912 -1.836 13.348 1.00 85.00 82 ASP A O 1
ATOM 665 N N . GLU A 1 83 ? 16.684 0.123 14.148 1.00 86.06 83 GLU A N 1
ATOM 666 C CA . GLU A 1 83 ? 16.434 -0.199 15.562 1.00 86.06 83 GLU A CA 1
ATOM 667 C C . GLU A 1 83 ? 14.935 -0.175 15.909 1.00 86.06 83 GLU A C 1
ATOM 669 O O . GLU A 1 83 ? 14.468 -0.911 16.781 1.00 86.06 83 GLU A O 1
ATOM 674 N N . GLU A 1 84 ? 14.150 0.627 15.182 1.00 88.31 84 GLU A N 1
ATOM 675 C CA . GLU A 1 84 ? 12.693 0.749 15.333 1.00 88.31 84 GLU A CA 1
ATOM 676 C C . GLU A 1 84 ? 11.902 -0.101 14.321 1.00 88.31 84 GLU A C 1
ATOM 678 O O . GLU A 1 84 ? 10.665 -0.016 14.229 1.00 88.31 84 GLU A O 1
ATOM 683 N N . LEU A 1 85 ? 12.607 -0.935 13.557 1.00 92.69 85 LEU A N 1
ATOM 684 C CA . LEU A 1 85 ? 12.042 -1.864 12.592 1.00 92.69 85 LEU A CA 1
ATOM 685 C C . LEU A 1 85 ? 11.895 -3.260 13.201 1.00 92.69 85 LEU A C 1
ATOM 687 O O . LEU A 1 85 ? 12.814 -3.809 13.796 1.00 92.69 85 LEU A O 1
ATOM 691 N N . TRP A 1 86 ? 10.748 -3.878 12.943 1.00 94.56 86 TRP A N 1
ATOM 692 C CA . TRP A 1 86 ? 10.493 -5.287 13.199 1.00 94.56 86 TRP A CA 1
ATOM 693 C C . TRP A 1 86 ? 10.242 -6.031 11.889 1.00 94.56 86 TRP A C 1
ATOM 695 O O . TRP A 1 86 ? 9.420 -5.614 11.064 1.00 94.56 86 TRP A O 1
ATOM 705 N N . TYR A 1 87 ? 10.920 -7.159 11.706 1.00 94.12 87 TYR A N 1
ATOM 706 C CA . TYR A 1 87 ? 10.679 -8.090 10.613 1.00 94.12 87 TYR A CA 1
ATOM 707 C C . TYR A 1 87 ? 10.178 -9.424 11.166 1.00 94.12 87 TYR A C 1
ATOM 709 O O . TYR A 1 87 ? 10.819 -10.024 12.020 1.00 94.12 87 TYR A O 1
ATOM 717 N N . ASP A 1 88 ? 9.035 -9.898 10.674 1.00 94.19 88 ASP A N 1
ATOM 718 C CA . ASP A 1 88 ? 8.482 -11.217 10.998 1.00 94.19 88 ASP A CA 1
ATOM 719 C C . ASP A 1 88 ? 7.907 -11.884 9.731 1.00 94.19 88 ASP A C 1
ATOM 721 O O . ASP A 1 88 ? 8.063 -11.379 8.616 1.00 94.19 88 ASP A O 1
ATOM 725 N N . LYS A 1 89 ? 7.174 -12.995 9.891 1.00 92.56 89 LYS A N 1
ATOM 726 C CA . LYS A 1 89 ? 6.495 -13.701 8.786 1.00 92.56 89 LYS A CA 1
ATOM 727 C C . LYS A 1 89 ? 5.527 -12.844 7.953 1.00 92.56 89 LYS A C 1
ATOM 729 O O . LYS A 1 89 ? 5.127 -13.247 6.865 1.00 92.56 89 LYS A O 1
ATOM 734 N N . TRP A 1 90 ? 5.108 -11.692 8.468 1.00 91.94 90 TRP A N 1
ATOM 735 C CA . TRP A 1 90 ? 4.247 -10.718 7.807 1.00 91.94 90 TRP A CA 1
ATOM 736 C C . TRP A 1 90 ? 5.022 -9.525 7.226 1.00 91.94 90 TRP A C 1
ATOM 738 O O . TRP A 1 90 ? 4.402 -8.557 6.798 1.00 91.94 90 TRP A O 1
ATOM 748 N N . GLY A 1 91 ? 6.354 -9.554 7.222 1.00 90.56 91 GLY A N 1
ATOM 749 C CA . GLY A 1 91 ? 7.198 -8.532 6.607 1.00 90.56 91 GLY A CA 1
ATOM 750 C C . GLY A 1 91 ? 7.624 -7.396 7.543 1.00 90.56 91 GLY A C 1
ATOM 751 O O . GLY A 1 91 ? 7.477 -7.468 8.766 1.00 90.56 91 GLY A O 1
ATOM 752 N N . LYS A 1 92 ? 8.184 -6.342 6.938 1.00 91.62 92 LYS A N 1
ATOM 753 C CA . LYS A 1 92 ? 8.800 -5.184 7.608 1.00 91.62 92 LYS A CA 1
ATOM 754 C C . LYS A 1 92 ? 7.742 -4.209 8.139 1.00 91.62 92 LYS A C 1
ATOM 756 O O . LYS A 1 92 ? 6.867 -3.770 7.393 1.00 91.62 92 LYS A O 1
ATOM 761 N N . LYS A 1 93 ? 7.825 -3.834 9.415 1.00 93.38 93 LYS A N 1
ATOM 762 C CA . LYS A 1 93 ? 6.910 -2.875 10.059 1.00 93.38 93 LYS A CA 1
ATOM 763 C C . LYS A 1 93 ? 7.581 -2.153 11.222 1.00 93.38 93 LYS A C 1
ATOM 765 O O . LYS A 1 93 ? 8.464 -2.706 11.858 1.00 93.38 93 LYS A O 1
ATOM 770 N N . CYS A 1 94 ? 7.143 -0.935 11.526 1.00 93.69 94 CYS A N 1
ATOM 771 C CA . CYS A 1 94 ? 7.637 -0.217 12.698 1.00 93.69 94 CYS A CA 1
ATOM 772 C C . CYS A 1 94 ? 7.171 -0.883 14.002 1.00 93.69 94 CYS A C 1
ATOM 774 O O . CYS A 1 94 ? 6.115 -1.528 14.030 1.00 93.69 94 CYS A O 1
ATOM 776 N N . LEU A 1 95 ? 7.895 -0.660 15.101 1.00 92.62 95 LEU A N 1
ATOM 777 C CA . LEU A 1 95 ? 7.527 -1.188 16.423 1.00 92.62 95 LEU A CA 1
ATOM 778 C C . LEU A 1 95 ? 6.118 -0.771 16.874 1.00 92.62 95 LEU A C 1
ATOM 780 O O . LEU A 1 95 ? 5.428 -1.543 17.534 1.00 92.62 95 LEU A O 1
ATOM 784 N N . ALA A 1 96 ? 5.637 0.410 16.473 1.00 93.38 96 ALA A N 1
ATOM 785 C CA . ALA A 1 96 ? 4.268 0.841 16.766 1.00 93.38 96 ALA A CA 1
ATOM 786 C C . ALA A 1 96 ? 3.206 -0.017 16.047 1.00 93.38 96 ALA A C 1
ATOM 788 O O . ALA A 1 96 ? 2.188 -0.387 16.635 1.00 93.38 96 ALA A O 1
ATOM 789 N N . CYS A 1 97 ? 3.453 -0.377 14.784 1.00 94.44 97 CYS A N 1
ATOM 790 C CA . CYS A 1 97 ? 2.599 -1.302 14.041 1.00 94.44 97 CYS A CA 1
ATOM 791 C C . CYS A 1 97 ? 2.722 -2.731 14.582 1.00 94.44 97 CYS A C 1
ATOM 793 O O . CYS A 1 97 ? 1.711 -3.426 14.680 1.00 94.44 97 CYS A O 1
ATOM 795 N N . GLN A 1 98 ? 3.925 -3.154 14.987 1.00 94.19 98 GLN A N 1
ATOM 796 C CA . GLN A 1 98 ? 4.123 -4.445 15.645 1.00 94.19 98 GLN A CA 1
ATOM 797 C C . GLN A 1 98 ? 3.332 -4.540 16.951 1.00 94.19 98 GLN A C 1
ATOM 799 O O . GLN A 1 98 ? 2.632 -5.524 17.175 1.00 94.19 98 GLN A O 1
ATOM 804 N N . ASP A 1 99 ? 3.378 -3.506 17.790 1.00 94.00 99 ASP A N 1
ATOM 805 C CA . ASP A 1 99 ? 2.604 -3.435 19.029 1.00 94.00 99 ASP A CA 1
ATOM 806 C C . ASP A 1 99 ? 1.094 -3.533 18.757 1.00 94.00 99 ASP A C 1
ATOM 808 O O . ASP A 1 99 ? 0.374 -4.265 19.438 1.00 94.00 99 ASP A O 1
ATOM 812 N N . ALA A 1 100 ? 0.608 -2.870 17.703 1.00 95.12 100 ALA A N 1
ATOM 813 C CA . ALA A 1 100 ? -0.786 -2.970 17.283 1.00 95.12 100 ALA A CA 1
ATOM 814 C C . ALA A 1 100 ? -1.175 -4.396 16.844 1.00 95.12 100 ALA A C 1
ATOM 816 O O . ALA A 1 100 ? -2.287 -4.842 17.139 1.00 95.12 100 ALA A O 1
ATOM 817 N N . VAL A 1 101 ? -0.272 -5.124 16.180 1.00 94.25 101 VAL A N 1
ATOM 818 C CA . VAL A 1 101 ? -0.470 -6.540 15.827 1.00 94.25 101 VAL A CA 1
ATOM 819 C C . VAL A 1 101 ? -0.470 -7.422 17.078 1.00 94.25 101 VAL A C 1
ATOM 821 O O . VAL A 1 101 ? -1.397 -8.212 17.261 1.00 94.25 101 VAL A O 1
ATOM 824 N N . ASN A 1 102 ? 0.507 -7.250 17.972 1.00 93.62 102 ASN A N 1
ATOM 825 C CA . ASN A 1 102 ? 0.625 -8.010 19.221 1.00 93.62 102 ASN A CA 1
ATOM 826 C C . ASN A 1 102 ? -0.620 -7.847 20.105 1.00 93.62 102 ASN A C 1
ATOM 828 O O . ASN A 1 102 ? -1.163 -8.824 20.617 1.00 93.62 102 ASN A O 1
ATOM 832 N N . LYS A 1 103 ? -1.133 -6.615 20.210 1.00 95.12 103 LYS A N 1
ATOM 833 C CA . LYS A 1 103 ? -2.365 -6.279 20.943 1.00 95.12 103 LYS A CA 1
ATOM 834 C C . LYS A 1 103 ? -3.646 -6.649 20.189 1.00 95.12 103 LYS A C 1
ATOM 836 O O . LYS A 1 103 ? -4.732 -6.276 20.623 1.00 95.12 103 LYS A O 1
ATOM 841 N N . LYS A 1 104 ? -3.541 -7.333 19.042 1.00 94.19 104 LYS A N 1
ATOM 842 C CA . LYS A 1 104 ? -4.658 -7.723 18.160 1.00 94.19 104 LYS A CA 1
ATOM 843 C C . LYS A 1 104 ? -5.533 -6.540 17.711 1.00 94.19 104 LYS A C 1
ATOM 845 O O . LYS A 1 104 ? -6.658 -6.731 17.241 1.00 94.19 104 LYS A O 1
ATOM 850 N N . LYS A 1 105 ? -5.002 -5.311 17.793 1.00 94.81 105 LYS A N 1
ATOM 851 C CA . LYS A 1 105 ? -5.653 -4.102 17.279 1.00 94.81 105 LYS A CA 1
ATOM 852 C C . LYS A 1 105 ? -5.713 -4.132 15.768 1.00 94.81 105 LYS A C 1
ATOM 854 O O . LYS A 1 105 ? -6.698 -3.666 15.228 1.00 94.81 105 LYS A O 1
ATOM 859 N N . ILE A 1 106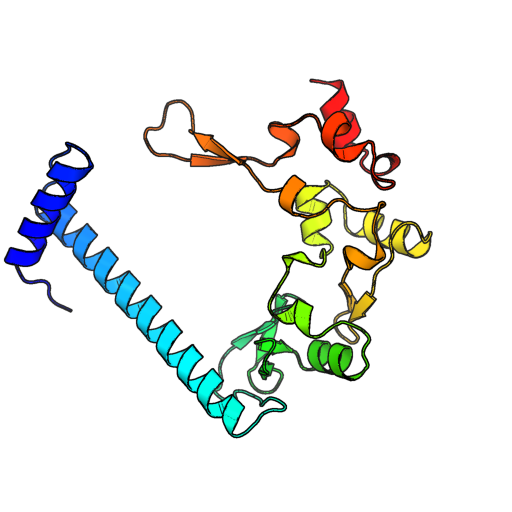 ? -4.746 -4.724 15.077 1.00 95.00 106 ILE A N 1
ATOM 860 C CA . ILE A 1 106 ? -4.820 -4.988 13.634 1.00 95.00 106 ILE A CA 1
ATOM 861 C C . ILE A 1 106 ? -4.359 -6.423 13.329 1.00 95.00 106 ILE A C 1
ATOM 863 O O . ILE A 1 106 ? -3.528 -6.958 14.063 1.00 95.00 106 ILE A O 1
ATOM 867 N N . PRO A 1 107 ? -4.877 -7.085 12.278 1.00 93.75 107 PRO A N 1
ATOM 868 C CA . PRO A 1 107 ? -4.413 -8.422 11.911 1.00 93.75 107 PRO A CA 1
ATOM 869 C C . PRO A 1 107 ? -3.008 -8.376 11.303 1.00 93.75 107 PRO A C 1
ATOM 871 O O . PRO A 1 107 ? -2.782 -7.620 10.367 1.00 93.75 107 PRO A O 1
ATOM 874 N N . GLY A 1 108 ? -2.092 -9.252 11.725 1.00 91.00 108 GLY A N 1
ATOM 875 C CA . GLY A 1 108 ? -0.735 -9.305 11.153 1.00 91.00 108 GLY A CA 1
ATOM 876 C C . GLY A 1 108 ? -0.706 -9.515 9.632 1.00 91.00 108 GLY A C 1
ATOM 877 O O . GLY A 1 108 ? 0.158 -8.968 8.954 1.00 91.00 108 GLY A O 1
ATOM 878 N N . LYS A 1 109 ? -1.710 -10.204 9.066 1.00 90.44 109 LYS A N 1
ATOM 879 C CA . LYS A 1 109 ? -1.804 -10.483 7.622 1.00 90.44 109 LYS A CA 1
ATOM 880 C C . LYS A 1 109 ? -1.825 -9.221 6.745 1.00 90.44 109 LYS A C 1
ATOM 882 O O . LYS A 1 109 ? -1.506 -9.285 5.564 1.00 90.44 109 LYS A O 1
ATOM 887 N N . ILE A 1 110 ? -2.205 -8.073 7.304 1.00 91.81 110 ILE A N 1
ATOM 888 C CA . ILE A 1 110 ? -2.302 -6.833 6.532 1.00 91.81 110 ILE A CA 1
ATOM 889 C C . ILE A 1 110 ? -0.943 -6.164 6.289 1.00 91.81 110 ILE A C 1
ATOM 891 O O . ILE A 1 110 ? -0.857 -5.305 5.418 1.00 91.81 110 ILE A O 1
ATOM 895 N N . CYS A 1 111 ? 0.105 -6.565 7.024 1.00 87.69 111 CYS A N 1
ATOM 896 C CA . CYS A 1 111 ? 1.443 -5.970 6.926 1.00 87.69 111 CYS A CA 1
ATOM 897 C C . CYS A 1 111 ? 2.139 -6.251 5.586 1.00 87.69 111 CYS A C 1
ATOM 899 O O . CYS A 1 111 ? 2.954 -5.449 5.149 1.00 87.69 111 CYS A O 1
ATOM 901 N N . TYR A 1 112 ? 1.834 -7.386 4.951 1.00 84.06 112 TYR A N 1
ATOM 902 C CA . TYR A 1 112 ? 2.393 -7.769 3.648 1.00 84.06 112 TYR A CA 1
ATOM 903 C C . TYR A 1 112 ? 1.360 -7.695 2.519 1.00 84.06 112 TYR A C 1
ATOM 905 O O . TYR A 1 112 ? 1.693 -7.904 1.355 1.00 84.06 112 TYR A O 1
ATOM 913 N N . ASN A 1 113 ? 0.086 -7.474 2.853 1.00 85.94 113 ASN A N 1
ATOM 914 C CA . ASN A 1 113 ? -1.002 -7.529 1.892 1.00 85.94 113 ASN A CA 1
ATOM 915 C C . ASN A 1 113 ? -1.990 -6.386 2.120 1.00 85.94 113 ASN A C 1
ATOM 917 O O . ASN A 1 113 ? -2.884 -6.454 2.969 1.00 85.94 113 ASN A O 1
ATOM 921 N N . ASN A 1 114 ? -1.842 -5.352 1.297 1.00 87.94 114 ASN A N 1
ATOM 922 C CA . ASN A 1 114 ? -2.706 -4.181 1.296 1.00 87.94 114 ASN A CA 1
ATOM 923 C C . ASN A 1 114 ? -4.079 -4.422 0.649 1.00 87.94 114 ASN A C 1
ATOM 925 O O . ASN A 1 114 ? -4.925 -3.538 0.704 1.00 87.94 114 ASN A O 1
ATOM 929 N N . LYS A 1 115 ? -4.369 -5.601 0.080 1.00 91.06 115 LYS A N 1
ATOM 930 C CA . LYS A 1 115 ? -5.664 -5.861 -0.579 1.00 91.06 115 LYS A CA 1
ATOM 931 C C . LYS A 1 115 ? -6.849 -5.876 0.385 1.00 91.06 115 LYS A C 1
ATOM 933 O O . LYS A 1 115 ? -7.975 -5.675 -0.042 1.00 91.06 115 LYS A O 1
ATOM 938 N N . TYR A 1 116 ? -6.616 -6.124 1.674 1.00 92.44 116 TYR A N 1
ATOM 939 C CA . TYR A 1 116 ? -7.686 -6.353 2.657 1.00 92.44 116 TYR A CA 1
ATOM 940 C C . TYR A 1 116 ? -8.109 -5.114 3.450 1.00 92.44 116 TYR A C 1
ATOM 942 O O . TYR A 1 116 ? -8.974 -5.211 4.327 1.00 92.44 116 TYR A O 1
ATOM 950 N N . TRP A 1 117 ? -7.483 -3.967 3.211 1.00 95.69 117 TRP A N 1
ATOM 951 C CA . TRP A 1 117 ? -7.719 -2.757 3.987 1.00 95.69 117 TRP A CA 1
ATOM 952 C C . TRP A 1 117 ? -7.430 -1.517 3.156 1.00 95.69 117 TRP A C 1
ATOM 954 O O . TRP A 1 117 ? -6.622 -1.587 2.242 1.00 95.69 117 TRP A O 1
ATOM 964 N N . TYR A 1 118 ? -8.068 -0.400 3.481 1.00 96.12 118 TYR A N 1
ATOM 965 C CA . TYR A 1 118 ? -7.768 0.905 2.910 1.00 96.12 118 TYR A CA 1
ATOM 966 C C . TYR A 1 118 ? -7.035 1.778 3.917 1.00 96.12 118 TYR A C 1
ATOM 968 O O . TYR A 1 118 ? -7.385 1.815 5.102 1.00 96.12 118 TYR A O 1
ATOM 976 N N . SER A 1 119 ? -6.070 2.533 3.420 1.00 94.50 119 SER A N 1
ATOM 977 C CA . SER A 1 119 ? -5.593 3.740 4.079 1.00 94.50 119 SER A CA 1
ATOM 978 C C . SER A 1 119 ? -6.450 4.954 3.706 1.00 94.50 119 SER A C 1
ATOM 980 O O . SER A 1 119 ? -7.256 4.919 2.774 1.00 94.50 119 SER A O 1
ATOM 982 N N . THR A 1 120 ? -6.248 6.076 4.398 1.00 94.25 120 THR A N 1
ATOM 983 C CA . THR A 1 120 ? -6.931 7.329 4.046 1.00 94.25 120 THR A CA 1
ATOM 984 C C . THR A 1 120 ? -6.499 7.869 2.682 1.00 94.25 120 THR A C 1
ATOM 986 O O . THR A 1 120 ? -7.345 8.388 1.961 1.00 94.25 120 THR A O 1
ATOM 989 N N . TRP A 1 121 ? -5.223 7.719 2.295 1.00 91.81 121 TRP A N 1
ATOM 990 C CA . TRP A 1 121 ? -4.751 8.184 0.983 1.00 91.81 121 TRP A CA 1
ATOM 991 C C . TRP A 1 121 ? -5.343 7.343 -0.157 1.00 91.81 121 TRP A C 1
ATOM 993 O O . TRP A 1 121 ? -5.635 7.876 -1.223 1.00 91.81 121 TRP A O 1
ATOM 1003 N N . GLU A 1 122 ? -5.564 6.041 0.059 1.00 93.56 122 GLU A N 1
ATOM 1004 C CA . GLU A 1 122 ? -6.205 5.181 -0.941 1.00 93.56 122 GLU A CA 1
ATOM 1005 C C . GLU A 1 122 ? -7.679 5.536 -1.115 1.00 93.56 122 GLU A C 1
ATOM 1007 O O . GLU A 1 122 ? -8.160 5.573 -2.243 1.00 93.56 122 GLU A O 1
ATOM 1012 N N . LEU A 1 123 ? -8.401 5.845 -0.032 1.00 95.19 123 LEU A N 1
ATOM 1013 C CA . LEU A 1 123 ? -9.779 6.338 -0.141 1.00 95.19 123 LEU A CA 1
ATOM 1014 C C . LEU A 1 123 ? -9.848 7.681 -0.875 1.00 95.19 123 LEU A C 1
ATOM 1016 O O . LEU A 1 123 ? -10.776 7.915 -1.647 1.00 95.19 123 LEU A O 1
ATOM 1020 N N . GLU A 1 124 ? -8.861 8.550 -0.682 1.00 93.50 124 GLU A N 1
ATOM 1021 C CA . GLU A 1 124 ? -8.780 9.805 -1.423 1.00 93.50 124 GLU A CA 1
ATOM 1022 C C . GLU A 1 124 ? -8.490 9.574 -2.911 1.00 93.50 124 GLU A C 1
ATOM 1024 O O . GLU A 1 124 ? -9.154 10.155 -3.767 1.00 93.50 124 GLU A O 1
ATOM 1029 N N . SER A 1 125 ? -7.536 8.699 -3.226 1.00 91.62 125 SER A N 1
ATOM 1030 C CA . SER A 1 125 ? -7.158 8.384 -4.604 1.00 91.62 125 SER A CA 1
ATOM 1031 C C . SER A 1 125 ? -8.286 7.682 -5.362 1.00 91.62 125 SER A C 1
ATOM 1033 O O . SER A 1 125 ? -8.626 8.093 -6.471 1.00 91.62 125 SER A O 1
ATOM 1035 N N . TYR A 1 126 ? -8.899 6.663 -4.756 1.00 93.69 126 TYR A N 1
ATOM 1036 C CA . TYR A 1 126 ? -9.892 5.826 -5.422 1.00 93.69 126 TYR A CA 1
ATOM 1037 C C . TYR A 1 126 ? -11.316 6.369 -5.347 1.00 93.69 126 TYR A C 1
ATOM 1039 O O . TYR A 1 126 ? -12.084 6.137 -6.272 1.00 93.69 126 TYR A O 1
ATOM 1047 N N . LEU A 1 127 ? -11.693 7.044 -4.259 1.00 94.25 127 LEU A N 1
ATOM 1048 C CA . LEU A 1 127 ? -13.078 7.461 -4.002 1.00 94.25 127 LEU A CA 1
ATOM 1049 C C . LEU A 1 127 ? -13.230 8.978 -3.824 1.00 94.25 127 LEU A C 1
ATOM 1051 O O . LEU A 1 127 ? -14.308 9.445 -3.470 1.00 94.25 127 LEU A O 1
ATOM 1055 N N . LYS A 1 128 ? -12.157 9.761 -4.011 1.00 93.81 128 LYS A N 1
ATOM 1056 C CA . LYS A 1 128 ? -12.139 11.220 -3.782 1.00 93.81 128 LYS A CA 1
ATOM 1057 C C . LYS A 1 128 ? -12.541 11.641 -2.362 1.00 93.81 128 LYS A C 1
ATOM 1059 O O . LYS A 1 128 ? -12.848 12.810 -2.118 1.00 93.81 128 LYS A O 1
ATOM 1064 N N . LEU A 1 129 ? -12.469 10.721 -1.397 1.00 94.44 129 LEU A N 1
ATOM 1065 C CA . LEU A 1 129 ? -12.770 10.981 0.008 1.00 94.44 129 LEU A CA 1
ATOM 1066 C C . LEU A 1 129 ? -11.558 11.573 0.727 1.00 94.44 129 LEU A C 1
ATOM 1068 O O . LEU A 1 129 ? -10.619 10.866 1.086 1.00 94.44 129 LEU A O 1
ATOM 1072 N N . LYS A 1 130 ? -11.603 12.881 0.988 1.00 93.19 130 LYS A N 1
ATOM 1073 C CA . LYS A 1 130 ? -10.564 13.588 1.747 1.00 93.19 130 LYS A CA 1
ATOM 1074 C C . LYS A 1 130 ? -10.464 13.056 3.180 1.00 93.19 130 LYS A C 1
ATOM 1076 O O . LYS A 1 130 ? -11.470 12.735 3.815 1.00 93.19 130 LYS A O 1
ATOM 1081 N N . THR A 1 131 ? -9.251 13.056 3.734 1.00 93.38 131 THR A N 1
ATOM 1082 C CA . THR A 1 131 ? -8.977 12.573 5.103 1.00 93.38 131 THR A CA 1
ATOM 1083 C C . THR A 1 131 ? -9.917 13.152 6.187 1.00 93.38 131 THR A C 1
ATOM 1085 O O . THR A 1 131 ? -10.374 12.374 7.029 1.00 93.38 131 THR A O 1
ATOM 1088 N N . PRO A 1 132 ? -10.271 14.459 6.204 1.00 94.25 132 PRO A N 1
ATOM 1089 C CA . PRO A 1 132 ? -11.242 14.994 7.166 1.00 94.25 132 PRO A CA 1
ATOM 1090 C C . PRO A 1 132 ? -12.631 14.353 7.055 1.00 94.25 132 PRO A C 1
ATOM 1092 O O . PRO A 1 132 ? -13.236 14.029 8.078 1.00 94.25 132 PRO A O 1
ATOM 1095 N N . THR A 1 133 ? -13.106 14.101 5.832 1.00 94.94 133 THR A N 1
ATOM 1096 C CA . THR A 1 133 ? -14.374 13.404 5.576 1.00 94.94 133 THR A CA 1
ATOM 1097 C C . THR A 1 133 ? -14.304 11.972 6.081 1.00 94.94 133 THR A C 1
ATOM 1099 O O . THR A 1 133 ? -15.184 11.550 6.820 1.00 94.94 133 THR A O 1
ATOM 1102 N N . VAL A 1 134 ? -13.219 11.245 5.793 1.00 96.06 134 VAL A N 1
ATOM 1103 C CA . VAL A 1 134 ? -13.024 9.881 6.316 1.00 96.06 134 VAL A CA 1
ATOM 1104 C C . VAL A 1 134 ? -13.083 9.868 7.847 1.00 96.06 134 VAL A C 1
ATOM 1106 O O . VAL A 1 134 ? -13.806 9.066 8.431 1.00 96.06 134 VAL A O 1
ATOM 1109 N N . LYS A 1 135 ? -12.389 10.796 8.518 1.00 95.00 135 LYS A N 1
ATOM 1110 C CA . LYS A 1 135 ? -12.432 10.923 9.986 1.00 95.00 135 LYS A CA 1
ATOM 1111 C C . LYS A 1 135 ? -13.835 11.257 10.505 1.00 95.00 135 LYS A C 1
ATOM 1113 O O . LYS A 1 135 ? -14.225 10.749 11.553 1.00 95.00 135 LYS A O 1
ATOM 1118 N N . LYS A 1 136 ? -14.598 12.095 9.797 1.00 96.12 136 LYS A N 1
ATOM 1119 C CA . LYS A 1 136 ? -16.004 12.383 10.115 1.00 96.12 136 LYS A CA 1
ATOM 1120 C C . LYS A 1 136 ? -16.857 11.113 10.028 1.00 96.12 136 LYS A C 1
ATOM 1122 O O . LYS A 1 136 ? -17.493 10.775 11.017 1.00 96.12 136 LYS A O 1
ATOM 1127 N N . LEU A 1 137 ? -16.761 10.364 8.931 1.00 96.62 137 LEU A N 1
ATOM 1128 C CA . LEU A 1 137 ? -17.499 9.111 8.732 1.00 96.62 137 LEU A CA 1
ATOM 1129 C C . LEU A 1 137 ? -17.153 8.039 9.771 1.00 96.62 137 LEU A C 1
ATOM 1131 O O . LEU A 1 137 ? -18.014 7.255 10.157 1.00 96.62 137 LEU A O 1
ATOM 1135 N N . VAL A 1 138 ? -15.905 8.015 10.249 1.00 96.56 138 VAL A N 1
ATOM 1136 C CA . VAL A 1 138 ? -15.505 7.141 11.361 1.00 96.56 138 VAL A CA 1
ATOM 1137 C C . VAL A 1 138 ? -16.168 7.563 12.674 1.00 96.56 138 VAL A C 1
ATOM 1139 O O . VAL A 1 138 ? -16.655 6.707 13.407 1.00 96.56 138 VAL A O 1
ATOM 1142 N N . ARG A 1 139 ? -16.232 8.868 12.972 1.00 96.44 139 ARG A N 1
ATOM 1143 C CA . ARG A 1 139 ? -16.920 9.384 14.173 1.00 96.44 139 ARG A CA 1
ATOM 1144 C C . ARG A 1 139 ? -18.429 9.147 14.136 1.00 96.44 139 ARG A C 1
ATOM 1146 O O . ARG A 1 139 ? -19.015 8.870 15.172 1.00 96.44 139 ARG A O 1
ATOM 1153 N N . GLU A 1 140 ? -19.034 9.231 12.955 1.00 96.25 140 GLU A N 1
ATOM 1154 C CA . GLU A 1 140 ? -20.465 8.982 12.729 1.00 96.25 140 GLU A CA 1
ATOM 1155 C C . GLU A 1 140 ? -20.814 7.483 12.675 1.00 96.25 140 GLU A C 1
ATOM 1157 O O . GLU A 1 140 ? -21.979 7.126 12.539 1.00 96.25 140 GLU A O 1
ATOM 1162 N N . GLY A 1 141 ? -19.820 6.591 12.764 1.00 95.44 141 GLY A N 1
ATOM 1163 C CA . GLY A 1 141 ? -20.028 5.141 12.738 1.00 95.44 141 GLY A CA 1
ATOM 1164 C C . GLY A 1 141 ? -20.344 4.563 11.355 1.00 95.44 141 GLY A C 1
ATOM 1165 O O . GLY A 1 141 ? -20.584 3.363 11.241 1.00 95.44 141 GLY A O 1
ATOM 1166 N N . VAL A 1 142 ? -20.302 5.380 10.298 1.00 96.19 142 VAL A N 1
ATOM 1167 C CA . VAL A 1 142 ? -20.483 4.934 8.907 1.00 96.19 142 VAL A CA 1
ATOM 1168 C C . VAL A 1 142 ? -19.317 4.044 8.478 1.00 96.19 142 VAL A C 1
ATOM 1170 O O . VAL A 1 142 ? -19.525 3.006 7.854 1.00 96.19 142 VAL A O 1
ATOM 1173 N N . LEU A 1 143 ? -18.089 4.439 8.828 1.00 97.56 143 LEU A N 1
ATOM 1174 C CA . LEU A 1 143 ? -16.875 3.663 8.578 1.00 97.56 143 LEU A CA 1
ATOM 1175 C C . LEU A 1 143 ? -16.298 3.123 9.882 1.00 97.56 143 LEU A C 1
ATOM 1177 O O . LEU A 1 143 ? -16.097 3.854 10.849 1.00 97.56 143 LEU A O 1
ATOM 1181 N N . LYS A 1 144 ? -15.919 1.849 9.881 1.00 97.69 144 LYS A N 1
ATOM 1182 C CA . LYS A 1 144 ? -15.150 1.243 10.965 1.00 97.69 144 LYS A CA 1
ATOM 1183 C C . LYS A 1 144 ? -13.660 1.314 10.648 1.00 97.69 144 LYS A C 1
ATOM 1185 O O . LYS A 1 144 ? -13.189 0.708 9.685 1.00 97.69 144 LYS A O 1
ATOM 1190 N N . ALA A 1 145 ? -12.910 2.033 11.476 1.00 97.00 145 ALA A N 1
ATOM 1191 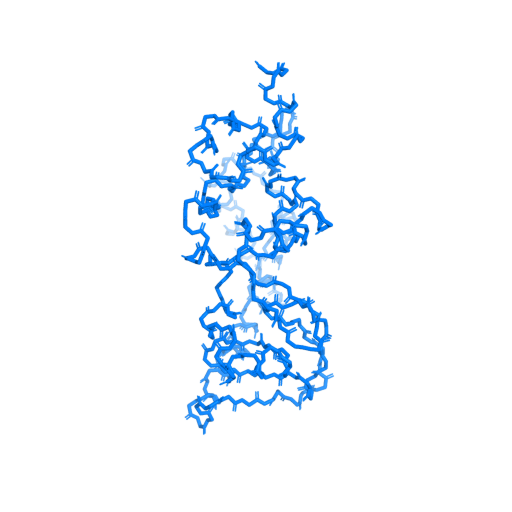C CA . ALA A 1 145 ? -11.461 2.152 11.360 1.00 97.00 145 ALA A CA 1
ATOM 1192 C C . ALA A 1 145 ? -10.765 1.639 12.620 1.00 97.00 145 ALA A C 1
ATOM 1194 O O . ALA A 1 145 ? -11.260 1.779 13.738 1.00 97.00 145 ALA A O 1
ATOM 1195 N N . ARG A 1 146 ? -9.575 1.076 12.431 1.00 96.00 146 ARG A N 1
ATOM 1196 C CA . ARG A 1 146 ? -8.673 0.681 13.506 1.00 96.00 146 ARG A CA 1
ATOM 1197 C C . ARG A 1 146 ? -7.502 1.653 13.556 1.00 96.00 146 ARG A C 1
ATOM 1199 O O . ARG A 1 146 ? -6.884 1.927 12.531 1.00 96.00 146 ARG A O 1
ATOM 1206 N N . VAL A 1 147 ? -7.199 2.172 14.743 1.00 93.88 147 VAL A N 1
ATOM 1207 C CA . VAL A 1 147 ? -6.117 3.146 14.941 1.00 93.88 147 VAL A CA 1
ATOM 1208 C C . VAL A 1 147 ? -4.855 2.424 15.397 1.00 93.88 147 VAL A C 1
ATOM 1210 O O . VAL A 1 147 ? -4.861 1.728 16.418 1.00 93.88 147 VAL A O 1
ATOM 1213 N N . VAL A 1 148 ? -3.759 2.612 14.665 1.00 92.00 148 VAL A N 1
ATOM 1214 C CA . VAL A 1 148 ? -2.431 2.177 15.102 1.00 92.00 148 VAL A CA 1
ATOM 1215 C C . VAL A 1 148 ? -1.910 3.172 16.149 1.00 92.00 148 VAL A C 1
ATOM 1217 O O . VAL A 1 148 ? -1.777 4.360 15.838 1.00 92.00 148 VAL A O 1
ATOM 1220 N N . PRO A 1 149 ? -1.597 2.730 17.383 1.00 79.62 149 PRO A N 1
ATOM 1221 C CA . PRO A 1 149 ? -1.046 3.603 18.420 1.00 79.62 149 PRO A CA 1
ATOM 1222 C C . PRO A 1 149 ? 0.250 4.293 17.970 1.00 79.62 149 PRO A C 1
ATOM 1224 O O . PRO A 1 149 ? 0.955 3.781 17.101 1.00 79.62 149 PRO A O 1
ATOM 1227 N N . LYS A 1 150 ? 0.578 5.442 18.574 1.00 83.00 150 LYS A N 1
ATOM 1228 C CA . LYS A 1 150 ? 1.744 6.308 18.280 1.00 83.00 150 LYS A CA 1
ATOM 1229 C C . LYS A 1 150 ? 1.761 6.964 16.891 1.00 83.00 150 LYS A C 1
ATOM 1231 O O . LYS A 1 150 ? 2.058 8.144 16.800 1.00 83.00 150 LYS A O 1
ATOM 1236 N N . SER A 1 151 ? 1.409 6.241 15.829 1.00 83.00 151 SER A N 1
ATOM 1237 C CA . SER A 1 151 ? 1.346 6.798 14.466 1.00 83.00 151 SER A CA 1
ATOM 1238 C C . SER A 1 151 ? 0.009 7.468 14.136 1.00 83.00 151 SER A C 1
ATOM 1240 O O . SER A 1 151 ? -0.077 8.189 13.148 1.00 83.00 151 SER A O 1
ATOM 1242 N N . ASN A 1 152 ? -1.045 7.209 14.923 1.00 87.00 152 ASN A N 1
ATOM 1243 C CA . ASN A 1 152 ? -2.429 7.615 14.632 1.00 87.00 152 ASN A CA 1
ATOM 1244 C C . ASN A 1 152 ? -2.908 7.197 13.231 1.00 87.00 152 ASN A C 1
ATOM 1246 O O . ASN A 1 152 ? -3.856 7.763 12.683 1.00 87.00 152 ASN A O 1
ATOM 1250 N N . PHE A 1 153 ? -2.254 6.189 12.653 1.00 93.00 153 PHE A N 1
ATOM 1251 C CA . PHE A 1 153 ? -2.547 5.716 11.317 1.00 93.00 153 PHE A CA 1
ATOM 1252 C C . PHE A 1 153 ? -3.861 4.929 11.320 1.00 93.00 153 PHE A C 1
ATOM 1254 O O . PHE A 1 153 ? -4.088 4.080 12.189 1.00 93.00 153 PHE A O 1
ATOM 1261 N N . LEU A 1 154 ? -4.730 5.226 10.353 1.00 94.88 154 LEU A N 1
ATOM 1262 C CA . LEU A 1 154 ? -6.042 4.600 10.223 1.00 94.88 154 LEU A CA 1
ATOM 1263 C C . LEU A 1 154 ? -5.978 3.425 9.251 1.00 94.88 154 LEU A C 1
ATOM 1265 O O . LEU A 1 154 ? -5.695 3.593 8.068 1.00 94.88 154 LEU A O 1
ATOM 1269 N N . VAL A 1 155 ? -6.310 2.246 9.765 1.00 96.38 155 VAL A N 1
ATOM 1270 C CA . VAL A 1 155 ? -6.485 1.020 8.990 1.00 96.38 155 VAL A CA 1
ATOM 1271 C C . VAL A 1 155 ? -7.975 0.737 8.861 1.00 96.38 155 VAL A C 1
ATOM 1273 O O . VAL A 1 155 ? -8.648 0.450 9.852 1.00 96.38 155 VAL A O 1
ATOM 1276 N N . ILE A 1 156 ? -8.498 0.781 7.639 1.00 97.38 156 ILE A N 1
ATOM 1277 C CA . ILE A 1 156 ? -9.922 0.576 7.362 1.00 97.38 156 ILE A CA 1
ATOM 1278 C C . ILE A 1 156 ? -10.086 -0.799 6.720 1.00 97.38 156 ILE A C 1
ATOM 1280 O O . ILE A 1 156 ? -9.908 -0.971 5.517 1.00 97.38 156 ILE A O 1
ATOM 1284 N N . LEU A 1 157 ? -10.359 -1.817 7.537 1.00 97.19 157 LEU A N 1
ATOM 1285 C CA . LEU A 1 157 ? -10.448 -3.200 7.066 1.00 97.19 157 LEU A CA 1
ATOM 1286 C C . LEU A 1 157 ? -11.695 -3.389 6.200 1.00 97.19 157 LEU A C 1
ATOM 1288 O O . LEU A 1 157 ? -12.809 -3.123 6.650 1.00 97.19 157 LEU A O 1
ATOM 1292 N N . ILE A 1 158 ? -11.524 -3.935 4.996 1.00 96.50 158 ILE A N 1
ATOM 1293 C CA . ILE A 1 158 ? -12.632 -4.153 4.052 1.00 96.50 158 ILE A CA 1
ATOM 1294 C C . ILE A 1 158 ? -13.662 -5.113 4.651 1.00 96.50 158 ILE A C 1
ATOM 1296 O O . ILE A 1 158 ? -14.858 -4.857 4.589 1.00 96.50 158 ILE A O 1
ATOM 1300 N N . LYS A 1 159 ? -13.202 -6.176 5.326 1.00 95.88 159 LYS A N 1
ATOM 1301 C CA . LYS A 1 159 ? -14.084 -7.147 5.995 1.00 95.88 159 LYS A CA 1
ATOM 1302 C C . LYS A 1 159 ? -14.981 -6.501 7.058 1.00 95.88 159 LYS A C 1
ATOM 1304 O O . LYS A 1 159 ? -16.115 -6.925 7.232 1.00 95.88 159 LYS A O 1
ATOM 1309 N N . GLU A 1 160 ? -14.477 -5.497 7.773 1.00 97.00 160 GLU A N 1
ATOM 1310 C CA . GLU A 1 160 ? -15.242 -4.789 8.810 1.00 97.00 160 GLU A CA 1
ATOM 1311 C C . GLU A 1 160 ? -16.192 -3.732 8.239 1.00 97.00 160 GLU A C 1
ATOM 1313 O O . GLU A 1 160 ? -17.064 -3.251 8.952 1.00 97.00 160 GLU A O 1
ATOM 1318 N N . ASN A 1 161 ? -16.023 -3.395 6.962 1.00 97.44 161 ASN A N 1
ATOM 1319 C CA . ASN A 1 161 ? -16.807 -2.413 6.223 1.00 97.44 161 ASN A CA 1
ATOM 1320 C C . ASN A 1 161 ? -17.521 -3.079 5.035 1.00 97.44 161 ASN A C 1
ATOM 1322 O O . ASN A 1 161 ? -17.749 -2.442 4.006 1.00 97.44 161 ASN A O 1
ATOM 1326 N N . ALA A 1 162 ? -17.849 -4.370 5.151 1.00 95.75 162 ALA A N 1
ATOM 1327 C CA . ALA A 1 162 ? -18.525 -5.115 4.097 1.00 95.75 162 ALA A CA 1
ATOM 1328 C C . ALA A 1 162 ? -19.884 -4.469 3.775 1.00 95.75 162 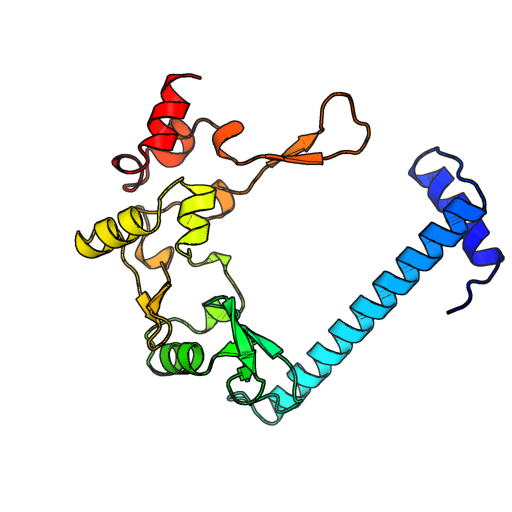ALA A C 1
ATOM 1330 O O . ALA A 1 162 ? -20.667 -4.158 4.670 1.00 95.75 162 ALA A O 1
ATOM 1331 N N . GLY A 1 163 ? -20.142 -4.216 2.490 1.00 94.81 163 GLY A N 1
ATOM 1332 C CA . GLY A 1 163 ? -21.334 -3.494 2.029 1.00 94.81 163 GLY A CA 1
ATOM 1333 C C . GLY A 1 163 ? -21.279 -1.972 2.224 1.00 94.81 163 GLY A C 1
ATOM 1334 O O . GLY A 1 163 ? -22.087 -1.258 1.633 1.00 94.81 163 GLY A O 1
ATOM 1335 N N . VAL A 1 164 ? -20.315 -1.450 2.990 1.00 96.81 164 VAL A N 1
ATOM 1336 C CA . VAL A 1 164 ? -20.027 -0.010 3.052 1.00 96.81 164 VAL A CA 1
ATOM 1337 C C . VAL A 1 164 ? -18.982 0.363 2.016 1.00 96.81 164 VAL A C 1
ATOM 1339 O O . VAL A 1 164 ? -19.223 1.270 1.233 1.00 96.81 164 VAL A O 1
ATOM 1342 N N . LEU A 1 165 ? -17.851 -0.342 1.986 1.00 96.88 165 LEU A N 1
ATOM 1343 C CA . LEU A 1 165 ? -16.776 -0.117 1.024 1.00 96.88 165 LEU A CA 1
ATOM 1344 C C . LEU A 1 165 ? -16.731 -1.231 -0.032 1.00 96.88 165 LEU A C 1
ATOM 1346 O O . LEU A 1 165 ? -16.969 -2.399 0.297 1.00 96.88 165 LEU A O 1
ATOM 1350 N N . PRO A 1 166 ? -16.390 -0.896 -1.287 1.00 95.31 166 PRO A N 1
ATOM 1351 C CA . PRO A 1 166 ? -16.103 -1.890 -2.312 1.00 95.31 166 PRO A CA 1
ATOM 1352 C C . PRO A 1 166 ? -14.779 -2.626 -2.040 1.00 95.31 166 PRO A C 1
ATOM 1354 O O . PRO A 1 166 ? -13.917 -2.119 -1.320 1.00 95.31 166 PRO A O 1
ATOM 1357 N N . PRO A 1 167 ? -14.575 -3.816 -2.629 1.00 94.88 167 PRO A N 1
ATOM 1358 C CA . PRO A 1 167 ? -13.245 -4.399 -2.758 1.00 94.88 167 PRO A CA 1
ATOM 1359 C C . PRO A 1 167 ? -12.366 -3.561 -3.704 1.00 94.88 167 PRO A C 1
ATOM 1361 O O . PRO A 1 167 ? -12.856 -2.968 -4.669 1.00 94.88 167 PRO A O 1
ATOM 1364 N N . LYS A 1 168 ? -11.050 -3.547 -3.457 1.00 94.06 168 LYS A N 1
ATOM 1365 C CA . LYS A 1 168 ? -10.077 -2.745 -4.224 1.00 94.06 168 LYS A CA 1
ATOM 1366 C C . LYS A 1 168 ? -10.022 -3.103 -5.700 1.00 94.06 168 LYS A C 1
ATOM 1368 O O . LYS A 1 168 ? -9.703 -2.255 -6.523 1.00 94.06 168 LYS A O 1
ATOM 1373 N N . GLU A 1 169 ? -10.330 -4.347 -6.038 1.00 92.00 169 GLU A N 1
ATOM 1374 C CA . GLU A 1 169 ? -10.346 -4.858 -7.403 1.00 92.00 169 GLU A CA 1
ATOM 1375 C C . GLU A 1 169 ? -11.286 -4.072 -8.320 1.00 92.00 169 GLU A C 1
ATOM 1377 O O . GLU A 1 169 ? -10.956 -3.915 -9.491 1.00 92.00 169 GLU A O 1
ATOM 1382 N N . LEU A 1 170 ? -12.390 -3.531 -7.790 1.00 92.19 170 LEU A N 1
ATOM 1383 C CA . LEU A 1 170 ? -13.333 -2.710 -8.558 1.00 92.19 170 LEU A CA 1
ATOM 1384 C C . LEU A 1 170 ? -12.8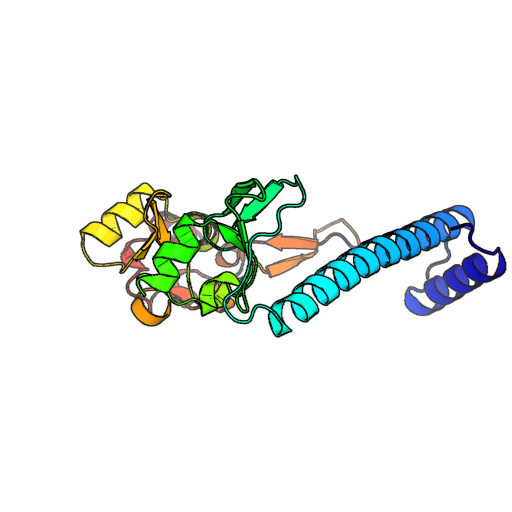09 -1.300 -8.854 1.00 92.19 170 LEU A C 1
ATOM 1386 O O . LEU A 1 170 ? -13.353 -0.630 -9.721 1.00 92.19 170 LEU A O 1
ATOM 1390 N N . LEU A 1 171 ? -11.786 -0.841 -8.125 1.00 93.19 171 LEU A N 1
ATOM 1391 C CA . LEU A 1 171 ? -11.301 0.544 -8.166 1.00 93.19 171 LEU A CA 1
ATOM 1392 C C . LEU A 1 171 ? -9.905 0.674 -8.787 1.00 93.19 171 LEU A C 1
ATOM 1394 O O . LEU A 1 171 ? -9.250 1.709 -8.651 1.00 93.19 171 LEU A O 1
ATOM 1398 N N . LYS A 1 172 ? -9.395 -0.393 -9.407 1.00 88.75 172 LYS A N 1
ATOM 1399 C CA . LYS A 1 172 ? -8.057 -0.378 -10.001 1.00 88.75 172 LYS A CA 1
ATOM 1400 C C . LYS A 1 172 ? -8.027 0.560 -11.200 1.00 88.75 172 LYS A C 1
ATOM 1402 O O . LYS A 1 172 ? -8.909 0.507 -12.052 1.00 88.75 172 LYS A O 1
ATOM 1407 N N . SER A 1 173 ? -6.973 1.368 -11.277 1.00 88.19 173 SER A N 1
ATOM 1408 C CA . SER A 1 173 ? -6.689 2.168 -12.464 1.00 88.19 173 SER A CA 1
ATOM 1409 C C . SER A 1 173 ? -6.591 1.278 -13.701 1.00 88.19 173 SER A C 1
ATOM 1411 O O . SER A 1 173 ? -6.064 0.164 -13.640 1.00 88.19 173 SER A O 1
ATOM 1413 N N . VAL A 1 174 ? -7.090 1.794 -14.817 1.00 88.88 174 VAL A N 1
ATOM 1414 C CA . VAL A 1 174 ? -7.102 1.122 -16.111 1.00 88.88 174 VAL A CA 1
ATOM 1415 C C . VAL A 1 174 ? -5.947 1.660 -16.946 1.00 88.88 174 VAL A C 1
ATOM 1417 O O . VAL A 1 174 ? -5.755 2.869 -17.066 1.00 88.88 174 VAL A O 1
ATOM 1420 N N . SER A 1 175 ? -5.159 0.757 -17.518 1.00 87.38 175 SER A N 1
ATOM 1421 C CA . SER A 1 175 ? -4.132 1.106 -18.495 1.00 87.38 175 SER A CA 1
ATOM 1422 C C . SER A 1 175 ? -4.791 1.452 -19.827 1.00 87.38 175 SER A C 1
ATOM 1424 O O . SER A 1 175 ? -5.424 0.594 -20.436 1.00 87.38 175 SER A O 1
ATOM 1426 N N . THR A 1 176 ? -4.633 2.694 -20.279 1.00 83.56 176 THR A N 1
ATOM 1427 C CA . THR A 1 176 ? -5.165 3.176 -21.561 1.00 83.56 176 THR A CA 1
ATOM 1428 C C . THR A 1 176 ? -4.025 3.653 -22.466 1.00 83.56 176 THR A C 1
ATOM 1430 O O . THR A 1 176 ? -3.052 4.221 -21.964 1.00 83.56 176 THR A O 1
ATOM 1433 N N . PRO A 1 177 ? -4.077 3.395 -23.784 1.00 84.12 177 PRO A N 1
ATOM 1434 C CA . PRO A 1 177 ? -3.091 3.935 -24.716 1.00 84.12 177 PRO A CA 1
ATOM 1435 C C . PRO A 1 177 ? -3.224 5.462 -24.809 1.00 84.12 177 PRO A C 1
ATOM 1437 O O . PRO A 1 177 ? -4.333 5.991 -24.787 1.00 84.12 177 PRO A O 1
ATOM 1440 N N . VAL A 1 178 ? -2.099 6.170 -24.919 1.00 84.56 178 VAL A N 1
ATOM 1441 C CA . VAL A 1 178 ? -2.094 7.622 -25.148 1.00 84.56 178 VAL A CA 1
ATOM 1442 C C . VAL A 1 178 ? -2.232 7.893 -26.644 1.00 84.56 178 VAL A C 1
ATOM 1444 O O . VAL A 1 178 ? -1.392 7.470 -27.440 1.00 84.56 178 VAL A O 1
ATOM 1447 N N . GLU A 1 179 ? -3.293 8.598 -27.031 1.00 80.44 179 GLU A N 1
ATOM 1448 C CA . GLU A 1 179 ? -3.553 8.950 -28.428 1.00 80.44 179 GLU A CA 1
ATOM 1449 C C . GLU A 1 179 ? -2.384 9.758 -29.019 1.00 80.44 179 GLU A C 1
ATOM 1451 O O . GLU A 1 179 ? -1.844 10.666 -28.386 1.00 80.44 179 GLU A O 1
ATOM 1456 N N . GLY A 1 180 ? -1.931 9.376 -30.215 1.00 79.81 180 GLY A N 1
ATOM 1457 C CA . GLY A 1 180 ? -0.791 10.006 -30.889 1.00 79.81 180 GLY A CA 1
ATOM 1458 C C . GLY A 1 180 ? 0.602 9.588 -30.391 1.00 79.81 180 GLY A C 1
ATOM 1459 O O . GLY A 1 180 ? 1.588 9.960 -31.024 1.00 79.81 180 GLY A O 1
ATOM 1460 N N . GLN A 1 181 ? 0.726 8.781 -29.327 1.00 77.56 181 GLN A N 1
ATOM 1461 C CA . GLN A 1 181 ? 2.019 8.276 -28.843 1.00 77.56 181 GLN A CA 1
ATOM 1462 C C . GLN A 1 181 ? 2.089 6.746 -28.884 1.00 77.56 181 GLN A C 1
ATOM 1464 O O . GLN A 1 181 ? 1.479 6.034 -28.085 1.00 77.56 181 GLN A O 1
ATOM 1469 N N . LYS A 1 182 ? 2.883 6.214 -29.818 1.00 73.06 182 LYS A N 1
ATOM 1470 C CA . LYS A 1 182 ? 3.078 4.766 -29.962 1.00 73.06 182 LYS A CA 1
ATOM 1471 C C . LYS A 1 182 ? 3.796 4.209 -28.725 1.00 73.06 182 LYS A C 1
ATOM 1473 O O . LYS A 1 182 ? 4.855 4.702 -28.357 1.00 73.06 182 LYS A O 1
ATOM 1478 N N . ASN A 1 183 ? 3.243 3.151 -28.128 1.00 74.88 183 ASN A N 1
ATOM 1479 C CA . ASN A 1 183 ? 3.756 2.459 -26.932 1.00 74.88 183 ASN A CA 1
ATOM 1480 C C . ASN A 1 183 ? 3.717 3.253 -25.610 1.00 74.88 183 ASN A C 1
ATOM 1482 O O . ASN A 1 183 ? 4.259 2.772 -24.614 1.00 74.88 183 ASN A O 1
ATOM 1486 N N . THR A 1 184 ? 3.048 4.409 -25.553 1.00 81.06 184 THR A N 1
ATOM 1487 C CA . THR A 1 184 ? 2.815 5.109 -24.282 1.00 81.06 184 THR A CA 1
ATOM 1488 C C . THR A 1 184 ? 1.474 4.682 -23.691 1.00 81.06 184 THR A C 1
ATOM 1490 O O . THR A 1 184 ? 0.433 4.761 -24.343 1.00 81.06 184 THR A O 1
ATOM 1493 N N . ILE A 1 185 ? 1.494 4.243 -22.432 1.00 85.31 185 ILE A N 1
ATOM 1494 C CA . ILE A 1 185 ? 0.301 3.864 -21.668 1.00 85.31 185 ILE A CA 1
ATOM 1495 C C . ILE A 1 185 ? 0.135 4.848 -20.513 1.00 85.31 185 ILE A C 1
ATOM 1497 O O . ILE A 1 185 ? 1.080 5.104 -19.767 1.00 85.31 185 ILE A O 1
ATOM 1501 N N . ARG A 1 186 ? -1.083 5.355 -20.325 1.00 87.38 186 ARG A N 1
ATOM 1502 C CA . ARG A 1 186 ? -1.481 6.131 -19.153 1.00 87.38 186 ARG A CA 1
ATOM 1503 C C . ARG A 1 186 ? -2.262 5.243 -18.192 1.00 87.38 186 ARG A C 1
ATOM 1505 O O . ARG A 1 186 ? -3.157 4.500 -18.591 1.00 87.38 186 ARG A O 1
ATOM 1512 N N . LEU A 1 187 ? -1.934 5.334 -16.906 1.00 89.00 187 LEU A N 1
ATOM 1513 C CA . LEU A 1 187 ? -2.779 4.792 -15.847 1.00 89.00 187 LEU A CA 1
ATOM 1514 C C . LEU A 1 187 ? -3.906 5.785 -15.578 1.00 89.00 187 LEU A C 1
ATOM 1516 O O . LEU A 1 187 ? -3.685 6.844 -14.990 1.00 89.00 187 LEU A O 1
ATOM 1520 N N . THR A 1 188 ? -5.103 5.428 -16.019 1.00 89.25 188 THR A N 1
ATOM 1521 C CA . THR A 1 188 ? -6.300 6.249 -15.878 1.00 89.25 188 THR A CA 1
ATOM 1522 C C . THR A 1 188 ? -7.097 5.778 -14.663 1.00 89.25 188 THR A C 1
ATOM 1524 O O . THR A 1 188 ? -7.315 4.573 -14.506 1.00 89.25 188 THR A O 1
ATOM 1527 N N . PRO A 1 189 ? -7.507 6.677 -13.756 1.00 90.94 189 PRO A N 1
ATOM 1528 C CA . PRO A 1 189 ? -8.380 6.321 -12.645 1.00 90.94 189 PRO A CA 1
ATOM 1529 C C . PRO A 1 189 ? -9.672 5.636 -13.112 1.00 90.94 189 PRO A C 1
ATOM 1531 O O . PRO A 1 189 ? -10.233 5.983 -14.145 1.00 90.94 189 PRO A O 1
ATOM 1534 N N . TRP A 1 190 ? -10.165 4.664 -12.340 1.00 93.38 190 TRP A N 1
ATOM 1535 C CA . TRP A 1 190 ? -11.308 3.830 -12.741 1.00 93.38 190 TRP A CA 1
ATOM 1536 C C . TRP A 1 190 ? -12.587 4.638 -13.022 1.00 93.38 190 TRP A C 1
ATOM 1538 O O . TRP A 1 190 ? -13.335 4.289 -13.930 1.00 93.38 190 TRP A O 1
ATOM 1548 N N . TYR A 1 191 ? -12.816 5.719 -12.274 1.00 91.38 191 TYR A N 1
ATOM 1549 C CA . TYR A 1 191 ? -14.010 6.562 -12.376 1.00 91.38 191 TYR A CA 1
ATOM 1550 C C . TYR A 1 191 ? -14.018 7.462 -13.626 1.00 91.38 191 TYR A C 1
ATOM 1552 O O . TYR A 1 191 ? -15.050 8.037 -13.940 1.00 91.38 191 TYR A O 1
ATOM 1560 N N . GLU A 1 192 ? -12.894 7.585 -14.344 1.00 89.62 192 GLU A N 1
ATOM 1561 C CA . GLU A 1 192 ? -12.845 8.264 -15.653 1.00 89.62 192 GLU A CA 1
ATOM 1562 C C . GLU A 1 192 ? -13.263 7.322 -16.798 1.00 89.62 192 GLU A C 1
ATOM 1564 O O . GLU A 1 192 ? -13.520 7.773 -17.908 1.00 89.62 192 GLU A O 1
ATOM 1569 N N . ILE A 1 193 ? -13.315 6.009 -16.540 1.00 89.50 193 ILE A N 1
ATOM 1570 C CA . ILE A 1 193 ? -13.629 4.972 -17.537 1.00 89.50 193 ILE A CA 1
ATOM 1571 C C . ILE A 1 193 ? -14.999 4.345 -17.282 1.00 89.50 193 ILE A C 1
ATOM 1573 O O . ILE A 1 193 ? -15.741 4.051 -18.216 1.00 89.50 193 ILE A O 1
ATOM 1577 N N . TYR A 1 194 ? -15.326 4.103 -16.014 1.00 90.25 194 TYR A N 1
ATOM 1578 C CA . TYR A 1 194 ? -16.575 3.484 -15.601 1.00 90.25 194 TYR A CA 1
ATOM 1579 C C . TYR A 1 194 ? -17.438 4.489 -14.855 1.00 90.25 194 TYR A C 1
ATOM 1581 O O . TYR A 1 194 ? -16.946 5.189 -13.975 1.00 90.25 194 TYR A O 1
ATOM 1589 N N . ASP A 1 195 ? -18.738 4.470 -15.145 1.00 90.69 195 ASP A N 1
ATOM 1590 C CA . ASP A 1 195 ? -19.749 5.243 -14.426 1.00 90.69 195 ASP A CA 1
ATOM 1591 C C . ASP A 1 195 ? -19.719 4.911 -12.915 1.00 90.69 195 ASP A C 1
ATOM 1593 O O . ASP A 1 195 ? -20.061 3.780 -12.521 1.00 90.69 195 ASP A O 1
ATOM 1597 N N . PRO A 1 196 ? -19.325 5.874 -12.055 1.00 93.00 196 PRO A N 1
ATOM 1598 C CA . PRO A 1 196 ? -19.234 5.661 -10.618 1.00 93.00 196 PRO A CA 1
ATOM 1599 C C . PRO A 1 196 ? -20.549 5.219 -9.987 1.00 93.00 196 PRO A C 1
ATOM 1601 O O . PRO A 1 196 ? -20.521 4.407 -9.061 1.00 93.00 196 PRO A O 1
ATOM 1604 N N . GLU A 1 197 ? -21.694 5.688 -10.491 1.00 92.50 197 GLU A N 1
ATOM 1605 C CA . GLU A 1 197 ? -23.000 5.328 -9.947 1.00 92.50 197 GLU A CA 1
ATOM 1606 C C . GLU A 1 197 ? -23.273 3.841 -10.177 1.00 92.50 197 GLU A C 1
ATOM 1608 O O . GLU A 1 197 ? -23.579 3.109 -9.232 1.00 92.50 197 GLU A O 1
ATOM 1613 N N . LYS A 1 198 ? -23.077 3.345 -11.402 1.00 92.69 198 LYS A N 1
ATOM 1614 C CA . LYS A 1 198 ? -23.279 1.919 -11.718 1.00 92.69 198 LYS A CA 1
ATOM 1615 C C . LYS A 1 198 ? -22.376 1.004 -10.893 1.00 92.69 198 LYS A C 1
ATOM 1617 O O . LYS A 1 198 ? -22.804 -0.077 -10.482 1.00 92.69 198 LYS A O 1
ATOM 1622 N N . VAL A 1 199 ? -21.140 1.425 -10.628 1.00 93.12 199 VAL A N 1
ATOM 1623 C CA . VAL A 1 199 ? -20.175 0.630 -9.855 1.00 93.12 199 VAL A CA 1
ATOM 1624 C C . VAL A 1 199 ? -20.479 0.682 -8.355 1.00 93.12 199 VAL A C 1
ATOM 1626 O O . VAL A 1 199 ? -20.403 -0.350 -7.673 1.00 93.12 199 VAL A O 1
ATOM 1629 N N . LEU A 1 200 ? -20.821 1.865 -7.829 1.00 95.44 200 LEU A N 1
ATOM 1630 C CA . LEU A 1 200 ? -20.799 2.129 -6.392 1.00 95.44 200 LEU A CA 1
ATOM 1631 C C . LEU A 1 200 ? -22.157 2.278 -5.706 1.00 95.44 200 LEU A C 1
ATOM 1633 O O . LEU A 1 200 ? -22.200 2.144 -4.485 1.00 95.44 200 LEU A O 1
ATOM 1637 N N . LYS A 1 201 ? -23.264 2.473 -6.431 1.00 93.81 201 LYS A N 1
ATOM 1638 C CA . LYS A 1 201 ? -24.598 2.739 -5.847 1.00 93.81 201 LYS A CA 1
ATOM 1639 C C . LYS A 1 201 ? -25.071 1.695 -4.834 1.00 93.81 201 LYS A C 1
ATOM 1641 O O . LYS A 1 201 ? -25.805 2.018 -3.906 1.00 93.81 201 LYS A O 1
ATOM 1646 N N . LYS A 1 202 ? -24.626 0.444 -4.976 1.00 95.44 202 LYS A N 1
ATOM 1647 C CA . LYS A 1 202 ? -24.936 -0.650 -4.038 1.00 95.44 202 LYS A CA 1
ATOM 1648 C C . LYS A 1 202 ? -24.212 -0.556 -2.688 1.00 95.44 202 LYS A C 1
ATOM 1650 O O . LYS A 1 202 ? -24.551 -1.298 -1.770 1.00 95.44 202 LYS A O 1
ATOM 1655 N N . PHE A 1 203 ? -23.194 0.293 -2.567 1.00 96.44 203 PHE A N 1
ATOM 1656 C CA . PHE A 1 203 ? -22.401 0.441 -1.352 1.00 96.44 203 PHE A CA 1
ATOM 1657 C C . PHE A 1 203 ? -22.873 1.641 -0.536 1.00 96.44 203 PHE A C 1
ATOM 1659 O O . PHE A 1 203 ? -23.098 2.726 -1.070 1.00 96.44 203 PHE A O 1
ATOM 1666 N N . LYS A 1 204 ? -22.937 1.480 0.791 1.00 95.38 204 LYS A N 1
ATOM 1667 C CA . LYS A 1 204 ? -23.400 2.541 1.706 1.00 95.38 204 LYS A CA 1
ATOM 1668 C C . LYS A 1 204 ? -22.505 3.785 1.716 1.00 95.38 204 LYS A C 1
ATOM 1670 O O . LYS A 1 204 ? -22.912 4.808 2.254 1.00 95.38 204 LYS A O 1
ATOM 1675 N N . ILE A 1 205 ? -21.303 3.713 1.139 1.00 94.88 205 ILE A N 1
ATOM 1676 C CA . ILE A 1 205 ? -20.420 4.873 0.995 1.00 94.88 205 ILE A CA 1
ATOM 1677 C C . ILE A 1 205 ? -20.873 5.845 -0.107 1.00 94.88 205 ILE A C 1
ATOM 1679 O O . ILE A 1 205 ? -20.512 7.015 -0.038 1.00 94.88 205 ILE A O 1
ATOM 1683 N N . TRP A 1 206 ? -21.670 5.397 -1.089 1.00 94.31 206 TRP A N 1
ATOM 1684 C CA . TRP A 1 206 ? -22.058 6.184 -2.270 1.00 94.31 206 TRP A CA 1
ATOM 1685 C C . TRP A 1 206 ? -22.592 7.596 -1.961 1.00 94.31 206 TRP A C 1
ATOM 1687 O O . TRP A 1 206 ? -22.085 8.546 -2.558 1.00 94.31 206 TRP A O 1
ATOM 1697 N N . PRO A 1 207 ? -23.509 7.795 -0.990 1.00 92.50 207 PRO A N 1
ATOM 1698 C CA . PRO A 1 207 ? -24.050 9.124 -0.686 1.00 92.50 207 PRO A CA 1
ATOM 1699 C C . PRO A 1 207 ? -23.001 10.146 -0.226 1.00 92.50 207 PRO A C 1
ATOM 1701 O O . PRO A 1 207 ? -23.257 11.346 -0.241 1.00 92.50 207 PRO A O 1
ATOM 1704 N N . TYR A 1 208 ? -21.821 9.685 0.196 1.00 92.19 208 TYR A N 1
ATOM 1705 C CA . TYR A 1 208 ? -20.744 10.527 0.714 1.00 92.19 208 TYR A CA 1
ATOM 1706 C C . TYR A 1 208 ? -19.691 10.884 -0.346 1.00 92.19 208 TYR A C 1
ATOM 1708 O O . TYR A 1 208 ? -18.754 11.626 -0.049 1.00 92.19 208 TYR A O 1
ATOM 1716 N N . LEU A 1 209 ? -19.821 10.372 -1.574 1.00 91.00 209 LEU A N 1
ATOM 1717 C CA . LEU A 1 209 ? -18.851 10.556 -2.657 1.00 91.00 209 LEU A CA 1
ATOM 1718 C C . LEU A 1 209 ? -19.173 11.787 -3.517 1.00 91.00 209 LEU A C 1
ATOM 1720 O O . LEU A 1 209 ? -19.227 11.687 -4.737 1.00 91.00 209 LEU A O 1
ATOM 1724 N N . THR A 1 210 ? -19.380 12.951 -2.892 1.00 81.06 210 THR A N 1
ATOM 1725 C CA . THR A 1 210 ? -19.920 14.158 -3.555 1.00 81.06 210 THR A CA 1
ATOM 1726 C C . THR A 1 210 ? -19.219 14.513 -4.866 1.00 81.06 210 THR A C 1
ATOM 1728 O O . THR A 1 210 ? -19.889 14.736 -5.863 1.00 81.06 210 THR A O 1
ATOM 1731 N N . LYS A 1 211 ? -17.882 14.463 -4.901 1.00 80.12 211 LYS A N 1
ATOM 1732 C CA . LYS A 1 211 ? -17.101 14.754 -6.115 1.00 80.12 211 LYS A CA 1
ATOM 1733 C C . LYS A 1 211 ? -17.351 13.764 -7.252 1.00 80.12 211 LYS A C 1
ATOM 1735 O O . LYS A 1 211 ? -17.501 14.173 -8.392 1.00 80.12 211 LYS A O 1
ATOM 1740 N N . LEU A 1 212 ? -17.429 12.471 -6.939 1.00 80.50 212 LEU A N 1
ATOM 1741 C CA . LEU A 1 212 ? -17.723 11.449 -7.947 1.00 80.50 212 LEU A CA 1
ATOM 1742 C C . LEU A 1 212 ? -19.177 11.533 -8.425 1.00 80.50 212 LEU A C 1
ATOM 1744 O O . LEU A 1 212 ? -19.452 11.244 -9.581 1.00 80.50 212 LEU A O 1
ATOM 1748 N N . VAL A 1 213 ? -20.094 11.945 -7.546 1.00 74.06 213 VAL A N 1
ATOM 1749 C CA . VAL A 1 213 ? -21.508 12.179 -7.882 1.00 74.06 213 VAL A CA 1
ATOM 1750 C C . VAL A 1 213 ? -21.677 13.413 -8.775 1.00 74.06 213 VAL A C 1
ATOM 1752 O O . VAL A 1 213 ? -22.564 13.442 -9.621 1.00 74.06 213 VAL A O 1
ATOM 1755 N N . GLU A 1 214 ? -20.863 14.450 -8.583 1.00 76.69 214 GLU A N 1
ATOM 1756 C CA . GLU A 1 214 ? -20.826 15.618 -9.470 1.00 76.69 214 GLU A CA 1
ATOM 1757 C C . GLU A 1 214 ? -20.299 15.228 -10.858 1.00 76.69 214 GLU A C 1
ATOM 1759 O O . GLU A 1 214 ? -20.932 15.553 -11.859 1.00 76.69 214 GLU A O 1
ATOM 1764 N N . GLU A 1 215 ? -19.205 14.464 -10.919 1.00 66.62 215 GLU A N 1
ATOM 1765 C CA . GLU A 1 215 ? -18.610 13.974 -12.171 1.00 66.62 215 GLU A CA 1
ATOM 1766 C C . GLU A 1 215 ? -19.544 13.008 -12.930 1.00 66.62 215 GLU A C 1
ATOM 1768 O O . GLU A 1 215 ? -19.640 13.089 -14.152 1.00 66.62 215 GLU A O 1
ATOM 1773 N N . SER A 1 216 ? -20.301 12.152 -12.232 1.00 60.56 216 SER A N 1
ATOM 1774 C CA . SER A 1 216 ? -21.222 11.193 -12.867 1.00 60.56 216 SER A CA 1
ATOM 1775 C C . SER A 1 216 ? -22.493 11.822 -13.447 1.00 60.56 216 SER A C 1
ATOM 1777 O O . SER A 1 216 ? -23.201 11.161 -14.194 1.00 60.56 216 SER A O 1
ATOM 1779 N N . LYS A 1 217 ? -22.824 13.068 -13.086 1.00 58.94 217 LYS A N 1
ATOM 1780 C CA . LYS A 1 217 ? -23.989 13.794 -13.631 1.00 58.94 217 LYS A CA 1
ATOM 1781 C C . LYS A 1 217 ? -23.678 14.559 -14.918 1.00 58.94 217 LYS A C 1
ATOM 1783 O O . LYS A 1 217 ? -24.598 15.079 -15.541 1.00 58.94 217 LYS A O 1
ATOM 1788 N N . ILE A 1 218 ? -22.396 14.695 -15.251 1.00 55.03 218 ILE A N 1
ATOM 1789 C CA . ILE A 1 218 ? -21.904 15.478 -16.392 1.00 55.03 218 ILE A CA 1
ATOM 1790 C C . ILE A 1 218 ? -21.580 14.563 -17.593 1.00 55.03 218 ILE A C 1
ATOM 1792 O O . ILE A 1 218 ? -21.456 15.059 -18.711 1.00 55.03 218 ILE A O 1
ATOM 1796 N N . ALA A 1 219 ? -21.479 13.247 -17.371 1.00 44.09 219 ALA A N 1
ATOM 1797 C CA . ALA A 1 219 ? -21.251 12.213 -18.385 1.00 44.09 219 ALA A CA 1
ATOM 1798 C C . ALA A 1 219 ? -22.562 11.546 -18.830 1.00 44.09 219 ALA A C 1
ATOM 1800 O O . ALA A 1 219 ? -22.640 11.164 -20.020 1.00 44.09 219 ALA A O 1
#

Secondary structure (DSSP, 8-state):
-PPPHHHHHHHHHHHHHHHS----HHHHHHHHHHHHHHHHHHHHHHHHHHHHHHHHHH-TT-B---SS-EEE-TTT--EEEGGGEEEETTEEEEHHHHHHHHTTSS-GGGGS-GGGEE-HHHHHHHH---HHHHHHHHHTTSS--EEETTTTEEEEEGGGGBTTB--GGGGPPEEEEPTT-TT-EEEE-GGGTS-HHHHHTTSTTGGG-HHHHHHHTT-

Foldseek 3Di:
DDDDLVVLVVQQVVCCVPPVDGDDSVRSRVVVVVVVVVVVVVVVVVVVVVVLVVVCVVVQVWDFPPPQDWDAFLAQRDIDGSVQWTQHPLGIHGVLVVVCCVVVLDPSVCRNPVQFWDWQVRCCQQLVQHPVNVVVCCVVVLFPWRARPPSRTTTGGCVRQPLADDGCVQFFFDWDDDPPDPPDTDRHTNLVPDQCCVSDVSGNNVVVSVVSVVVNVVD

Radius of gyration: 23.14 Å; chains: 1; bounding box: 56×36×57 Å